Protein 9JM5 (pdb70)

Solvent-accessible surface area: 12428 Å² total

Secondary structure (DSSP, 8-state):
-HHHHHHHHHHHHHHHHT-HHHHHHHHHHHH--HHHHTTSS-HHHHHHHHHHHHHHHHHHHHHH-/-HHHHHHHHHHHHHHHHT-HHHHHHHHHHHH--HHHHHTSS-HHHHHHHHHHHHHHHHHHHHHH-/-HHHHHHHHHHHHHHHT-HHHHHHHHHHHH--HHHHTTSS-HHHHHHHHHHHHHHHHHHHHHHHH-/-HHHHHHHHHHHHHHHHT-HHHHHHHHHHHH--HHHHTTSS-HHHHHHHHHHHHHHHHHHHHHH-

Foldseek 3Di:
DLQVVLLVVLLVLLVVLPPVPLNVVLVVLSVCCVCVVVVVDDPVRSNVVSNVSSVVSNVVSVVVD/DLLVVLLVVLLVLLVVLVPVVLNVVLVVLSVCVVCVVVVVDPPVRSNVVSNVSSVVSSVVSNVVD/DQVVLLVVLLVLLVVLPCVPLNVVLVVLSVVCVCVVVPVDDPVVSNVVSNVSSVVSNVVSVVVSPD/DLLVVLLVVLLVLLVVLPPVVLNVVLVVLSVCVVCVVVVVDDPVRSNVVSNVSSVVSSVVSVVVD

Structure (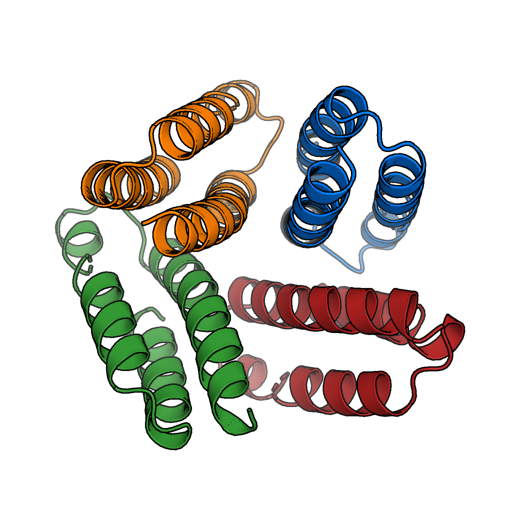mmCIF, N/CA/C/O backbone):
data_9JM5
#
_entry.id   9JM5
#
_cell.length_a   85.775
_cell.length_b   85.775
_cell.length_c   79.241
_cell.angle_alpha   90.00
_cell.angle_beta   90.00
_cell.angle_gamma   90.00
#
_symmetry.space_group_name_H-M   'P 42 21 2'
#
loop_
_entity.id
_entity.type
_entity.pdbx_description
1 polymer LRO-C4-13
2 water water
#
loop_
_atom_site.group_PDB
_atom_site.id
_atom_site.type_symbol
_atom_site.label_ato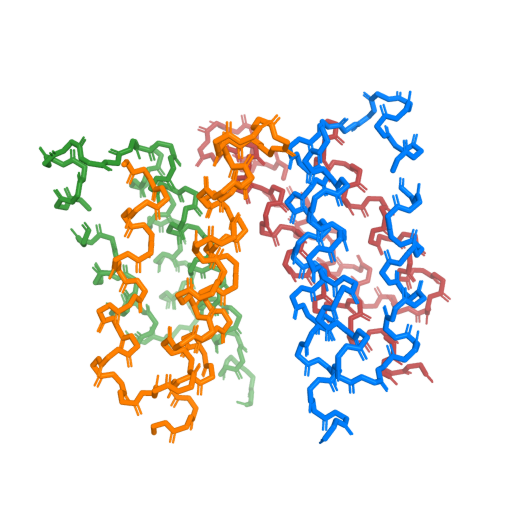m_id
_atom_site.label_alt_id
_atom_site.label_comp_id
_atom_site.label_asym_id
_atom_site.label_entity_id
_atom_site.label_seq_id
_atom_site.pdbx_PDB_ins_code
_atom_site.Cartn_x
_atom_site.Cartn_y
_atom_site.Cartn_z
_atom_site.occupancy
_atom_site.B_iso_or_equiv
_atom_site.auth_seq_id
_atom_site.auth_comp_id
_atom_site.auth_asym_id
_atom_site.auth_atom_id
_atom_site.pdbx_PDB_model_num
ATOM 1 N N . GLY A 1 2 ? 20.319 34.504 3.469 1.00 40.74 0 GLY B N 1
ATOM 2 C CA . GLY A 1 2 ? 19.321 33.454 3.392 1.00 23.15 0 GLY B CA 1
ATOM 3 C C . GLY A 1 2 ? 19.039 32.751 4.709 1.00 29.16 0 GLY B C 1
ATOM 4 O O . GLY A 1 2 ? 18.683 33.382 5.705 1.00 18.87 0 GLY B O 1
ATOM 5 N N . GLY A 1 3 ? 19.207 31.427 4.706 1.00 18.49 1 GLY B N 1
ATOM 6 C CA . GLY A 1 3 ? 18.793 30.631 5.850 1.00 13.62 1 GLY B CA 1
ATOM 7 C C . GLY A 1 3 ? 19.633 30.868 7.089 1.00 20.41 1 GLY B C 1
ATOM 8 O O . GLY A 1 3 ? 19.096 31.022 8.192 1.00 17.66 1 GLY B O 1
ATOM 9 N N . LEU A 1 4 ? 20.961 30.881 6.937 1.00 15.66 2 LEU B N 1
ATOM 10 C CA . LEU A 1 4 ? 21.833 31.127 8.081 1.00 15.48 2 LEU B CA 1
ATOM 11 C C . LEU A 1 4 ? 21.552 32.493 8.697 1.00 17.47 2 LEU B C 1
ATOM 12 O O . LEU A 1 4 ? 21.433 32.618 9.923 1.00 15.19 2 LEU B O 1
ATOM 17 N N . ASP A 1 5 ? 21.415 33.521 7.854 1.00 15.71 3 ASP B N 1
ATOM 18 C CA . ASP A 1 5 ? 21.087 34.853 8.352 1.00 13.91 3 ASP B CA 1
ATOM 19 C C . ASP A 1 5 ? 19.731 34.868 9.046 1.00 12.83 3 ASP B C 1
ATOM 20 O O . ASP A 1 5 ? 19.556 35.552 10.058 1.00 13.54 3 ASP B O 1
ATOM 25 N N . THR A 1 6 ? 18.759 34.127 8.515 1.00 17.07 4 THR B N 1
ATOM 26 C CA . THR A 1 6 ? 17.426 34.115 9.113 1.00 15.56 4 THR B CA 1
ATOM 27 C C . THR A 1 6 ? 17.443 33.463 10.491 1.00 18.62 4 THR B C 1
ATOM 28 O O . THR A 1 6 ? 16.870 33.997 11.452 1.00 13.51 4 THR B O 1
ATOM 32 N N . VAL A 1 7 ? 18.085 32.297 10.603 1.00 13.66 5 VAL B N 1
ATOM 33 C CA . VAL A 1 7 ? 18.221 31.634 11.899 1.00 15.38 5 VAL B CA 1
ATOM 34 C C . VAL A 1 7 ? 18.924 32.557 12.886 1.00 9.53 5 VAL B C 1
ATOM 35 O O . VAL A 1 7 ? 18.482 32.739 14.033 1.00 12.39 5 VAL B O 1
ATOM 39 N N . TYR A 1 8 ? 20.025 33.168 12.438 1.00 11.30 6 TYR B N 1
ATOM 40 C CA . TYR A 1 8 ? 20.795 34.072 13.281 1.00 13.46 6 TYR B CA 1
ATOM 41 C C . TYR A 1 8 ? 19.950 35.246 13.757 1.00 11.75 6 TYR B C 1
ATOM 42 O O . TYR A 1 8 ? 19.988 35.615 14.934 1.00 11.18 6 TYR B O 1
ATOM 51 N N . GLU A 1 9 ? 19.183 35.851 12.849 1.00 17.21 7 GLU B N 1
ATOM 52 C CA . GLU A 1 9 ? 18.384 37.021 13.196 1.00 10.81 7 GLU B CA 1
ATOM 53 C C . GLU A 1 9 ? 17.274 36.667 14.175 1.00 14.23 7 GLU B C 1
ATOM 54 O O . GLU A 1 9 ? 17.029 37.408 15.133 1.00 18.74 7 GLU B O 1
ATOM 60 N N . ILE A 1 10 ? 16.584 35.546 13.948 1.00 18.74 8 ILE B N 1
ATOM 61 C CA . ILE A 1 10 ? 15.527 35.127 14.867 1.00 11.23 8 ILE B CA 1
ATOM 62 C C . ILE A 1 10 ? 16.103 34.909 16.261 1.00 9.55 8 ILE B C 1
ATOM 63 O O . ILE A 1 10 ? 15.585 35.427 17.266 1.00 13.48 8 ILE B O 1
ATOM 68 N N . ALA A 1 11 ? 17.215 34.165 16.334 1.00 13.77 9 ALA B N 1
ATOM 69 C CA . ALA A 1 11 ? 17.828 33.880 17.626 1.00 14.82 9 ALA B CA 1
ATOM 70 C C . ALA A 1 11 ? 18.323 35.152 18.299 1.00 15.26 9 ALA B C 1
ATOM 71 O O . ALA A 1 11 ? 18.183 35.307 19.516 1.00 15.04 9 ALA B O 1
ATOM 73 N N . ALA A 1 12 ? 18.927 36.067 17.534 1.00 14.42 10 ALA B N 1
ATOM 74 C CA . ALA A 1 12 ? 19.457 37.294 18.117 1.00 17.57 10 ALA B CA 1
ATOM 75 C C . ALA A 1 12 ? 18.339 38.189 18.631 1.00 18.43 10 ALA B C 1
ATOM 76 O O . ALA A 1 12 ? 18.461 38.786 19.704 1.00 11.38 10 ALA B O 1
ATOM 78 N N . LYS A 1 13 ? 17.246 38.299 17.873 1.00 11.00 11 LYS B N 1
ATOM 79 C CA . LYS A 1 13 ? 16.092 39.056 18.343 1.00 20.50 11 LYS B CA 1
ATOM 80 C C . LYS A 1 13 ? 15.582 38.492 19.662 1.00 17.27 11 LYS B C 1
ATOM 81 O O . LYS A 1 13 ? 15.326 39.240 20.615 1.00 18.35 11 LYS B O 1
ATOM 87 N N . ARG A 1 14 ? 15.458 37.164 19.746 1.00 17.01 12 ARG B N 1
ATOM 88 C CA . ARG A 1 14 ? 14.957 36.567 20.982 1.00 18.13 12 ARG B CA 1
ATOM 89 C C . ARG A 1 14 ? 15.938 36.766 22.136 1.00 18.53 12 ARG B C 1
ATOM 90 O O . ARG A 1 14 ? 15.534 37.137 23.243 1.00 13.08 12 ARG B O 1
ATOM 98 N N . LEU A 1 15 ? 17.232 36.542 21.895 1.00 16.71 13 LEU B N 1
ATOM 99 C CA . LEU A 1 15 ? 18.227 36.706 22.952 1.00 17.39 13 LEU B CA 1
ATOM 100 C C . LEU A 1 15 ? 18.267 38.142 23.456 1.00 18.77 13 LEU B C 1
ATOM 101 O O . LEU A 1 15 ? 18.457 38.379 24.655 1.00 16.07 13 LEU B O 1
ATOM 106 N N . ALA A 1 16 ? 18.103 39.115 22.557 1.00 12.76 14 ALA B N 1
ATOM 107 C CA . ALA A 1 16 ? 18.036 40.507 22.983 1.00 15.08 14 ALA B CA 1
ATOM 108 C C . ALA A 1 16 ? 16.779 40.775 23.798 1.00 17.22 14 ALA B C 1
ATOM 109 O O . ALA A 1 16 ? 16.833 41.471 24.818 1.00 16.36 14 ALA B O 1
ATOM 111 N N . GLU A 1 17 ? 15.635 40.235 23.362 1.00 17.94 15 GLU B N 1
ATOM 112 C CA . GLU A 1 17 ? 14.405 40.381 24.137 1.00 14.98 15 GLU B CA 1
ATOM 113 C C . GLU A 1 17 ? 14.561 39.808 25.541 1.00 25.18 15 GLU B C 1
ATOM 114 O O . GLU A 1 17 ? 14.055 40.381 26.514 1.00 22.24 15 GLU B O 1
ATOM 120 N N . LEU A 1 18 ? 15.258 38.679 25.666 1.00 27.00 16 LEU B N 1
ATOM 121 C CA . LEU A 1 18 ? 15.432 38.020 26.954 1.00 16.74 16 LEU B CA 1
ATOM 122 C C . LEU A 1 18 ? 16.518 38.659 27.810 1.00 19.99 16 LEU B C 1
ATOM 123 O O . LEU A 1 18 ? 16.643 38.302 28.987 1.00 25.25 16 LEU B O 1
ATOM 128 N N . GLY A 1 19 ? 17.295 39.588 27.262 1.00 27.11 17 GLY B N 1
ATOM 129 C CA . GLY A 1 19 ? 18.298 40.284 28.051 1.00 28.28 17 GLY B CA 1
ATOM 130 C C . GLY A 1 19 ? 19.525 39.471 28.400 1.00 29.35 17 GLY B C 1
ATOM 131 O O . GLY A 1 19 ? 20.037 39.586 29.521 1.00 34.48 17 GLY B O 1
ATOM 132 N N . ASP A 1 20 ? 20.018 38.659 27.471 1.00 27.25 18 ASP B N 1
ATOM 133 C CA . ASP A 1 20 ? 21.174 37.798 27.710 1.00 24.28 18 ASP B CA 1
ATOM 134 C C . ASP A 1 20 ? 22.313 38.282 26.811 1.00 21.72 18 ASP B C 1
ATOM 135 O O . ASP A 1 20 ? 22.470 37.822 25.678 1.00 24.91 18 ASP B O 1
ATOM 140 N N . GLU A 1 21 ? 23.107 39.225 27.329 1.00 21.89 19 GLU B N 1
ATOM 141 C CA . GLU A 1 21 ? 24.197 39.789 26.540 1.00 30.46 19 GLU B CA 1
ATOM 142 C C . GLU A 1 21 ? 25.235 38.732 26.196 1.00 28.20 19 GLU B C 1
ATOM 143 O O . GLU A 1 21 ? 25.754 38.701 25.074 1.00 29.63 19 GLU B O 1
ATOM 149 N N . GLU A 1 22 ? 25.549 37.855 27.151 1.00 26.18 20 GLU B N 1
ATOM 150 C CA . GLU A 1 22 ? 26.594 36.863 26.926 1.00 31.96 20 GLU B CA 1
ATOM 151 C C . GLU A 1 22 ? 26.181 35.857 25.859 1.00 21.77 20 GLU B C 1
ATOM 152 O O . GLU A 1 22 ? 26.985 35.501 24.987 1.00 23.61 20 GLU B O 1
ATOM 158 N N . SER A 1 23 ? 24.924 35.409 25.894 1.00 23.04 21 SER B N 1
ATOM 159 C CA . SER A 1 23 ? 24.436 34.516 24.849 1.00 22.45 21 SER B CA 1
ATOM 160 C C . SER A 1 23 ? 24.378 35.223 23.504 1.00 22.73 21 SER B C 1
ATOM 161 O O . SER A 1 23 ? 24.656 34.614 22.465 1.00 19.36 21 SER B O 1
ATOM 164 N N . LEU A 1 24 ? 24.020 36.510 23.503 1.00 19.61 22 LEU B N 1
ATOM 165 C CA . LEU A 1 24 ? 24.000 37.262 22.253 1.00 20.23 22 LEU B CA 1
ATOM 166 C C . LEU A 1 24 ? 25.392 37.324 21.637 1.00 18.47 22 LEU B C 1
ATOM 167 O O . LEU A 1 24 ? 25.562 37.078 20.437 1.00 16.12 22 LEU B O 1
ATOM 172 N N . ALA A 1 25 ? 26.410 37.591 22.460 1.00 21.80 23 ALA B N 1
ATOM 173 C CA . ALA A 1 25 ? 27.779 37.659 21.958 1.00 20.22 23 ALA B CA 1
ATOM 174 C C . ALA A 1 25 ? 28.265 36.296 21.478 1.00 17.73 23 ALA B C 1
ATOM 175 O O . ALA A 1 25 ? 28.930 36.201 20.438 1.00 18.92 23 ALA B O 1
ATOM 177 N N . GLU A 1 26 ? 27.963 35.232 22.230 1.00 15.06 24 GLU B N 1
ATOM 178 C CA . GLU A 1 26 ? 28.321 33.883 21.797 1.00 25.16 24 GLU B CA 1
ATOM 179 C C . GLU A 1 26 ? 27.701 33.557 20.443 1.00 16.29 24 GLU B C 1
ATOM 180 O O . GLU A 1 26 ? 28.365 33.014 19.549 1.00 16.88 24 GLU B O 1
ATOM 186 N N . LEU A 1 27 ? 26.404 33.852 20.291 1.00 9.69 25 LEU B N 1
ATOM 187 C CA . LEU A 1 27 ? 25.719 33.616 19.026 1.00 12.48 25 LEU B CA 1
ATOM 188 C C . LEU A 1 27 ? 26.369 34.391 17.889 1.00 13.74 25 LEU B C 1
ATOM 189 O O . LEU A 1 27 ? 26.539 33.864 16.783 1.00 11.39 25 LEU B O 1
ATOM 194 N N . GLU A 1 28 ? 26.723 35.654 18.139 1.00 13.13 26 GLU B N 1
ATOM 195 C CA . GLU A 1 28 ? 27.372 36.454 17.106 1.00 14.56 26 GLU B CA 1
ATOM 196 C C . GLU A 1 28 ? 28.714 35.848 16.710 1.00 13.34 26 GLU B C 1
ATOM 197 O O . GLU A 1 28 ? 29.070 35.826 15.526 1.00 12.66 26 GLU B O 1
ATOM 203 N N . GLU A 1 29 ? 29.476 35.362 17.694 1.00 18.03 27 GLU B N 1
ATOM 204 C CA . GLU A 1 29 ? 30.742 34.695 17.400 1.00 22.33 27 GLU B CA 1
ATOM 205 C C . GLU A 1 29 ? 30.531 33.481 16.503 1.00 15.17 27 GLU B C 1
ATOM 206 O O . GLU A 1 29 ? 31.234 33.303 15.499 1.00 13.72 27 GLU B O 1
ATOM 212 N N . TYR A 1 30 ? 29.560 32.634 16.856 1.00 15.94 28 TYR B N 1
ATOM 213 C CA . TYR A 1 30 ? 29.293 31.445 16.050 1.00 14.72 28 TYR B CA 1
ATOM 214 C C . TYR A 1 30 ? 28.880 31.820 14.631 1.00 11.08 28 TYR B C 1
ATOM 215 O O . TYR A 1 30 ? 29.345 31.214 13.655 1.00 11.36 28 TYR B O 1
ATOM 224 N N . TYR A 1 31 ? 28.014 32.829 14.499 1.00 14.56 29 TYR B N 1
ATOM 225 C CA . TYR A 1 31 ? 27.562 33.264 13.182 1.00 16.07 29 TYR B CA 1
ATOM 226 C C . TYR A 1 31 ? 28.719 33.786 12.338 1.00 17.50 29 TYR B C 1
ATOM 227 O O . TYR A 1 31 ? 28.825 33.468 11.148 1.00 18.91 29 TYR B O 1
ATOM 236 N N . LYS A 1 32 ? 29.584 34.614 12.932 1.00 15.02 30 LYS B N 1
ATOM 237 C CA . LYS A 1 32 ? 30.729 35.139 12.194 1.00 19.69 30 LYS B CA 1
ATOM 238 C C . LYS A 1 32 ? 31.652 34.013 11.746 1.00 17.26 30 LYS B C 1
ATOM 239 O O . LYS A 1 32 ? 32.140 34.012 10.606 1.00 20.04 30 LYS B O 1
ATOM 245 N N . THR A 1 33 ? 31.892 33.041 12.625 1.00 13.61 31 THR B N 1
ATOM 246 C CA . THR A 1 33 ? 32.710 31.889 12.274 1.00 12.77 31 THR B CA 1
ATOM 247 C C . THR A 1 33 ? 32.109 31.133 11.096 1.00 15.81 31 THR B C 1
ATOM 248 O O . THR A 1 33 ? 32.826 30.741 10.179 1.00 20.12 31 THR B O 1
ATOM 271 N N . LYS A 1 35 ? 30.072 32.287 8.814 1.00 15.57 33 LYS B N 1
ATOM 272 C CA . LYS A 1 35 ? 30.115 33.110 7.610 1.00 22.20 33 LYS B CA 1
ATOM 273 C C . LYS A 1 35 ? 31.497 33.048 6.968 1.00 18.59 33 LYS B C 1
ATOM 274 O O . LYS A 1 35 ? 31.631 32.900 5.744 1.00 22.57 33 LYS B O 1
ATOM 280 N N . LYS A 1 36 ? 32.524 33.070 7.819 1.00 16.56 34 LYS B N 1
ATOM 281 C CA . LYS A 1 36 ? 33.893 32.935 7.331 1.00 17.07 34 LYS B CA 1
ATOM 282 C C . LYS A 1 36 ? 34.128 31.557 6.725 1.00 23.19 34 LYS B C 1
ATOM 283 O O . LYS A 1 36 ? 34.699 31.432 5.635 1.00 23.98 34 LYS B O 1
ATOM 289 N N . LYS A 1 37 ? 33.697 30.509 7.430 1.00 20.07 35 LYS B N 1
ATOM 290 C CA . LYS A 1 37 ? 33.880 29.147 6.941 1.00 18.57 35 LYS B CA 1
ATOM 291 C C . LYS A 1 37 ? 33.138 28.913 5.630 1.00 22.67 35 LYS B C 1
ATOM 292 O O . LYS A 1 37 ? 33.632 28.194 4.752 1.00 24.95 35 LYS B O 1
ATOM 298 N N . LEU A 1 38 ? 31.947 29.503 5.473 1.00 22.38 36 LEU B N 1
ATOM 299 C CA . LEU A 1 38 ? 31.217 29.327 4.221 1.00 21.76 36 LEU B CA 1
ATOM 300 C C . LEU A 1 38 ? 31.881 30.096 3.090 1.00 28.22 36 LEU B C 1
ATOM 301 O O . LEU A 1 38 ? 31.911 29.623 1.946 1.00 20.52 36 LEU B O 1
ATOM 306 N N . LYS A 1 39 ? 32.423 31.282 3.388 1.00 32.25 37 LYS B N 1
ATOM 307 C CA . LYS A 1 39 ? 33.260 31.968 2.410 1.00 33.09 37 LYS B CA 1
ATOM 308 C C . LYS A 1 39 ? 34.417 31.079 1.973 1.00 32.82 37 LYS B C 1
ATOM 309 O O . LYS A 1 39 ? 34.746 31.013 0.782 1.00 29.38 37 LYS B O 1
ATOM 315 N N . GLU A 1 40 ? 35.054 30.397 2.928 1.00 30.20 38 GLU B N 1
ATOM 316 C CA . GLU A 1 40 ? 36.204 29.556 2.626 1.00 23.16 38 GLU B CA 1
ATOM 317 C C . GLU A 1 40 ? 35.812 28.204 2.040 1.00 27.04 38 GLU B C 1
ATOM 318 O O . GLU A 1 40 ? 36.699 27.447 1.633 1.00 26.98 38 GLU B O 1
ATOM 324 N N . GLY A 1 41 ? 34.520 27.888 1.977 1.00 35.18 39 GLY B N 1
ATOM 325 C CA . GLY A 1 41 ? 34.078 26.638 1.389 1.00 23.29 39 GLY B CA 1
ATOM 326 C C . GLY A 1 41 ? 34.403 25.394 2.183 1.00 30.52 39 GLY B C 1
ATOM 327 O O . GLY A 1 41 ? 34.369 24.293 1.628 1.00 25.23 39 GLY B O 1
ATOM 328 N N . THR A 1 42 ? 34.712 25.531 3.470 1.00 30.15 40 THR B N 1
ATOM 329 C CA . THR A 1 42 ? 35.039 24.400 4.327 1.00 22.44 40 THR B CA 1
ATOM 330 C C . THR A 1 42 ? 33.838 23.867 5.102 1.00 23.48 40 THR B C 1
ATOM 331 O O . THR A 1 42 ? 34.009 23.000 5.964 1.00 19.60 40 THR B O 1
ATOM 335 N N . ILE A 1 43 ? 32.637 24.368 4.827 1.00 18.21 41 ILE B N 1
ATOM 336 C CA . ILE A 1 43 ? 31.426 23.902 5.496 1.00 19.86 41 ILE B CA 1
ATOM 337 C C . ILE A 1 43 ? 30.268 24.056 4.522 1.00 18.48 41 ILE B C 1
ATOM 338 O O . ILE A 1 43 ? 30.233 24.995 3.721 1.00 27.83 41 ILE B O 1
ATOM 343 N N . SER A 1 44 ? 29.335 23.112 4.566 1.00 20.10 42 SER B N 1
ATOM 344 C CA . SER A 1 44 ? 28.165 23.218 3.712 1.00 25.95 42 SER B CA 1
ATOM 345 C C . SER A 1 44 ? 27.168 24.203 4.311 1.00 24.27 42 SER B C 1
ATOM 346 O O . SER A 1 44 ? 27.146 24.451 5.520 1.00 21.53 42 SER B O 1
ATOM 349 N N . GLU A 1 45 ? 26.339 24.778 3.437 1.00 23.18 43 GLU B N 1
ATOM 350 C CA . GLU A 1 45 ? 25.327 25.722 3.896 1.00 23.29 43 GLU B CA 1
ATOM 351 C C . GLU A 1 45 ? 24.346 25.050 4.848 1.00 23.79 43 GLU B C 1
ATOM 352 O O . GLU A 1 45 ? 23.954 25.633 5.870 1.00 20.77 43 GLU B O 1
ATOM 358 N N . THR A 1 46 ? 23.969 23.806 4.542 1.00 23.58 44 THR B N 1
ATOM 359 C CA . THR A 1 46 ? 23.058 23.067 5.407 1.00 21.01 44 THR B CA 1
ATOM 360 C C . THR A 1 46 ? 23.668 22.869 6.785 1.00 20.57 44 THR B C 1
ATOM 361 O O . THR A 1 46 ? 23.003 23.073 7.804 1.00 20.40 44 THR B O 1
ATOM 365 N N . THR A 1 47 ? 24.940 22.469 6.834 1.00 18.28 45 THR B N 1
ATOM 366 C CA . THR A 1 47 ? 25.594 22.258 8.119 1.00 14.18 45 THR B CA 1
ATOM 367 C C . THR A 1 47 ? 25.700 23.559 8.903 1.00 13.17 45 THR B C 1
ATOM 368 O O . THR A 1 47 ? 25.467 23.577 10.114 1.00 12.55 45 THR B O 1
ATOM 372 N N . ALA A 1 48 ? 26.051 24.658 8.234 1.00 10.12 46 ALA B N 1
ATOM 373 C CA . ALA A 1 48 ? 26.168 25.936 8.931 1.00 15.51 46 ALA B CA 1
ATOM 374 C C . ALA A 1 48 ? 24.839 26.359 9.547 1.00 9.07 46 ALA B C 1
ATOM 375 O O . ALA A 1 48 ? 24.768 26.670 10.744 1.00 8.57 46 ALA B O 1
ATOM 377 N N . ALA A 1 49 ? 23.765 26.350 8.748 1.00 8.70 47 ALA B N 1
ATOM 378 C CA . ALA A 1 49 ? 22.458 26.742 9.274 1.00 14.24 47 ALA B CA 1
ATOM 379 C C . ALA A 1 49 ? 21.984 25.787 10.365 1.00 12.79 47 ALA B C 1
ATOM 380 O O . ALA A 1 49 ? 21.507 26.223 11.422 1.00 10.05 47 ALA B O 1
ATOM 382 N N . ASN A 1 50 ? 22.138 24.480 10.139 1.00 20.09 48 ASN B N 1
ATOM 383 C CA . ASN A 1 50 ? 21.719 23.480 11.112 1.00 11.31 48 ASN B CA 1
ATOM 384 C C . ASN A 1 50 ? 22.450 23.656 12.435 1.00 10.52 48 ASN B C 1
ATOM 385 O O . ASN A 1 50 ? 21.827 23.710 13.500 1.00 12.03 48 ASN B O 1
ATOM 390 N N . SER A 1 51 ? 23.778 23.777 12.381 1.00 13.22 49 SER B N 1
ATOM 391 C CA . SER A 1 51 ? 24.584 23.881 13.590 1.00 15.17 49 SER B CA 1
ATOM 392 C C . SER A 1 51 ? 24.305 25.179 14.331 1.00 12.95 49 SER B C 1
ATOM 393 O O . SER A 1 51 ? 24.278 25.199 15.569 1.00 14.32 49 SER B O 1
ATOM 396 N N . LEU A 1 52 ? 24.138 26.285 13.595 1.00 19.20 50 LEU B N 1
ATOM 397 C CA . LEU A 1 52 ? 23.764 27.528 14.256 1.00 18.55 50 LEU B CA 1
ATOM 398 C C . LEU A 1 52 ? 22.421 27.375 14.948 1.00 16.71 50 LEU B C 1
ATOM 399 O O . LEU A 1 52 ? 22.218 27.919 16.034 1.00 17.02 50 LEU B O 1
ATOM 404 N N . ALA A 1 53 ? 21.490 26.632 14.345 1.00 13.35 51 ALA B N 1
ATOM 405 C CA . ALA A 1 53 ? 20.212 26.399 15.014 1.00 16.78 51 ALA B CA 1
ATOM 406 C C . ALA A 1 53 ? 20.391 25.559 16.275 1.00 14.37 51 ALA B C 1
ATOM 407 O O . ALA A 1 53 ? 19.741 25.819 17.298 1.00 12.75 51 ALA B O 1
ATOM 409 N N . ILE A 1 54 ? 21.299 24.577 16.238 1.00 14.72 52 ILE B N 1
ATOM 410 C CA . ILE A 1 54 ? 21.557 23.744 17.413 1.00 14.37 52 ILE B CA 1
ATOM 411 C C . ILE A 1 54 ? 22.057 24.607 18.563 1.00 16.34 52 ILE B C 1
ATOM 412 O O . ILE A 1 54 ? 21.477 24.657 19.664 1.00 17.38 52 ILE B O 1
ATOM 417 N N . MET A 1 55 ? 23.122 25.371 18.286 1.00 12.68 53 MET B N 1
ATOM 418 C CA . MET A 1 55 ? 23.717 26.228 19.301 1.00 14.64 53 MET B CA 1
ATOM 419 C C . MET A 1 55 ? 22.754 27.317 19.750 1.00 17.75 53 MET B C 1
ATOM 420 O O . MET A 1 55 ? 22.713 27.664 20.933 1.00 18.45 53 MET B O 1
ATOM 425 N N . ALA A 1 56 ? 21.982 27.885 18.821 1.00 13.51 54 ALA B N 1
ATOM 426 C CA . ALA A 1 56 ? 21.056 28.950 19.172 1.00 20.53 54 ALA B CA 1
ATOM 427 C C . ALA A 1 56 ? 19.932 28.451 20.068 1.00 20.40 54 ALA B C 1
ATOM 428 O O . ALA A 1 56 ? 19.495 29.169 20.968 1.00 18.41 54 ALA B O 1
ATOM 430 N N . THR A 1 57 ? 19.447 27.227 19.843 1.00 21.96 55 THR B N 1
ATOM 431 C CA . THR A 1 57 ? 18.441 26.686 20.751 1.00 16.15 55 THR B CA 1
ATOM 432 C C . THR A 1 57 ? 19.025 26.493 22.145 1.00 18.41 55 THR B C 1
ATOM 433 O O . THR A 1 57 ? 18.370 26.801 23.154 1.00 18.06 55 THR B O 1
ATOM 437 N N . ARG A 1 58 ? 20.271 26.005 22.226 1.00 17.60 56 ARG B N 1
ATOM 438 C CA . ARG A 1 58 ? 20.883 25.859 23.548 1.00 22.47 56 ARG B CA 1
ATOM 439 C C . ARG A 1 58 ? 21.078 27.220 24.221 1.00 31.55 56 ARG B C 1
ATOM 440 O O . ARG A 1 58 ? 20.832 27.376 25.427 1.00 31.19 56 ARG B O 1
ATOM 448 N N . LEU A 1 59 ? 21.492 28.223 23.442 1.00 24.17 57 LEU B N 1
ATOM 449 C CA . LEU A 1 59 ? 21.666 29.575 23.966 1.00 22.03 57 LEU B CA 1
ATOM 450 C C . LEU A 1 59 ? 20.342 30.162 24.440 1.00 28.25 57 LEU B C 1
ATOM 451 O O . LEU A 1 59 ? 20.297 30.881 25.443 1.00 23.25 57 LEU B O 1
ATOM 456 N N . LEU A 1 60 ? 19.256 29.879 23.720 1.00 25.75 58 LEU B N 1
ATOM 457 C CA . LEU A 1 60 ? 17.946 30.381 24.119 1.00 25.89 58 LEU B CA 1
ATOM 458 C C . LEU A 1 60 ? 17.480 29.725 25.408 1.00 34.05 58 LEU B C 1
ATOM 459 O O . LEU A 1 60 ? 16.862 30.378 26.259 1.00 28.96 58 LEU B O 1
ATOM 464 N N . GLU A 1 61 ? 17.749 28.426 25.557 1.00 31.78 59 GLU B N 1
ATOM 465 C CA . GLU A 1 61 ? 17.462 27.760 26.822 1.00 39.68 59 GLU B CA 1
ATOM 466 C C . GLU A 1 61 ? 18.208 28.435 27.964 1.00 36.78 59 GLU B C 1
ATOM 467 O O . GLU A 1 61 ? 17.626 28.733 29.014 1.00 33.31 59 GLU B O 1
ATOM 473 N N . ARG A 1 62 ? 19.500 28.709 27.761 1.00 34.31 60 ARG B N 1
ATOM 474 C CA . ARG A 1 62 ? 20.266 29.397 28.796 1.00 35.66 60 ARG B CA 1
ATOM 475 C C . ARG A 1 62 ? 19.700 30.786 29.080 1.00 36.26 60 ARG B C 1
ATOM 476 O O . ARG A 1 62 ? 19.721 31.243 30.223 1.00 43.07 60 ARG B O 1
ATOM 484 N N . ALA A 1 63 ? 19.270 31.506 28.040 1.00 38.20 61 ALA B N 1
ATOM 485 C CA . ALA A 1 63 ? 18.700 32.843 28.226 1.00 34.94 61 ALA B CA 1
ATOM 486 C C . ALA A 1 63 ? 17.401 32.817 29.028 1.00 28.38 61 ALA B C 1
ATOM 487 O O . ALA A 1 63 ? 17.201 33.651 29.922 1.00 25.64 61 ALA B O 1
ATOM 489 N N . ARG A 1 64 ? 16.507 31.866 28.727 1.00 39.06 62 ARG B N 1
ATOM 490 C CA . ARG A 1 64 ? 15.246 31.779 29.465 1.00 37.01 62 ARG B CA 1
ATOM 491 C C . ARG A 1 64 ? 15.499 31.315 30.898 1.00 41.96 62 ARG B C 1
ATOM 492 O O . ARG A 1 64 ? 14.806 31.736 31.827 1.00 27.68 62 ARG B O 1
ATOM 495 N N . GLU A 1 65 ? 16.579 30.591 31.139 1.00 44.81 63 GLU B N 1
ATOM 496 C CA . GLU A 1 65 ? 16.870 30.164 32.471 1.00 39.72 63 GLU B CA 1
ATOM 497 C C . GLU A 1 65 ? 17.420 31.316 33.284 1.00 46.01 63 GLU B C 1
ATOM 498 O O . GLU A 1 65 ? 17.038 31.503 34.415 1.00 47.49 63 GLU B O 1
ATOM 504 N N . LYS A 1 66 ? 18.298 32.096 32.703 1.00 50.33 64 LYS B N 1
ATOM 505 C CA . LYS A 1 66 ? 18.801 33.262 33.379 1.00 50.44 64 LYS B CA 1
ATOM 506 C C . LYS A 1 66 ? 17.681 34.288 33.617 1.00 43.30 64 LYS B C 1
ATOM 507 O O . LYS A 1 66 ? 17.576 34.823 34.699 1.00 55.45 64 LYS B O 1
ATOM 513 N N . ALA A 1 67 ? 16.844 34.541 32.620 1.00 39.82 65 ALA B N 1
ATOM 514 C CA . ALA A 1 67 ? 15.733 35.462 32.798 1.00 36.90 65 ALA B CA 1
ATOM 515 C C . ALA A 1 67 ? 14.729 34.930 33.816 1.00 42.63 65 ALA B C 1
ATOM 516 O O . ALA A 1 67 ? 13.788 34.224 33.456 1.00 55.58 65 ALA B O 1
ATOM 518 N N . GLY B 1 2 ? 35.146 19.404 4.027 1.00 18.74 0 GLY A N 1
ATOM 519 C CA . GLY B 1 2 ? 35.754 19.607 5.329 1.00 25.03 0 GLY A CA 1
ATOM 520 C C . GLY B 1 2 ? 34.791 20.129 6.379 1.00 26.74 0 GLY A C 1
ATOM 521 O O . GLY B 1 2 ? 35.207 20.728 7.371 1.00 23.94 0 GLY A O 1
ATOM 522 N N . GLY B 1 3 ? 33.494 19.906 6.156 1.00 17.68 1 GLY A N 1
ATOM 523 C CA . GLY B 1 3 ? 32.499 20.347 7.121 1.00 12.68 1 GLY A CA 1
ATOM 524 C C . GLY B 1 3 ? 32.648 19.668 8.472 1.00 18.74 1 GLY A C 1
ATOM 525 O O . GLY B 1 3 ? 32.585 20.321 9.517 1.00 16.41 1 GLY A O 1
ATOM 526 N N . LEU B 1 4 ? 32.832 18.347 8.458 1.00 11.41 2 LEU A N 1
ATOM 527 C CA . LEU B 1 4 ? 33.027 17.615 9.705 1.00 16.15 2 LEU A CA 1
ATOM 528 C C . LEU B 1 4 ? 34.256 18.128 10.441 1.00 17.59 2 LEU A C 1
ATOM 529 O O . LEU B 1 4 ? 34.211 18.366 11.656 1.00 22.05 2 LEU A O 1
ATOM 534 N N . ASP B 1 5 ? 35.354 18.338 9.711 1.00 18.02 3 ASP A N 1
ATOM 535 C CA . ASP B 1 5 ? 36.563 18.884 10.315 1.00 19.88 3 ASP A CA 1
ATOM 536 C C . ASP B 1 5 ? 36.317 20.274 10.886 1.00 22.56 3 ASP A C 1
ATOM 537 O O . ASP B 1 5 ? 36.843 20.615 11.949 1.00 23.19 3 ASP A O 1
ATOM 542 N N . THR B 1 6 ? 35.520 21.091 10.196 1.00 16.48 4 THR A N 1
ATOM 543 C CA . THR B 1 6 ? 35.267 22.452 10.662 1.00 15.22 4 THR A CA 1
ATOM 544 C C . THR B 1 6 ? 34.470 22.456 11.964 1.00 15.20 4 THR A C 1
ATOM 545 O O . THR B 1 6 ? 34.814 23.172 12.919 1.00 19.45 4 THR A O 1
ATOM 549 N N . VAL B 1 7 ? 33.388 21.674 12.012 1.00 14.26 5 VAL A N 1
ATOM 550 C CA . VAL B 1 7 ? 32.609 21.551 13.244 1.00 15.35 5 VAL A CA 1
ATOM 551 C C . VAL B 1 7 ? 33.493 21.037 14.373 1.00 14.01 5 VAL A C 1
ATOM 552 O O . VAL B 1 7 ? 33.458 21.544 15.506 1.00 18.66 5 VAL A O 1
ATOM 556 N N . TYR B 1 8 ? 34.297 20.012 14.074 1.00 13.58 6 TYR A N 1
ATOM 557 C CA . TYR B 1 8 ? 35.201 19.438 15.060 1.00 15.26 6 TYR A CA 1
ATOM 558 C C . TYR B 1 8 ? 36.156 20.494 15.599 1.00 15.50 6 TYR A C 1
ATOM 559 O O . TYR B 1 8 ? 36.401 20.558 16.808 1.00 15.13 6 TYR A O 1
ATOM 568 N N . GLU B 1 9 ? 36.703 21.331 14.714 1.00 11.11 7 GLU A N 1
ATOM 569 C CA . GLU B 1 9 ? 37.653 22.355 15.134 1.00 16.72 7 GLU A CA 1
ATOM 570 C C . GLU B 1 9 ? 36.991 23.389 16.033 1.00 21.00 7 GLU A C 1
ATOM 571 O O . GLU B 1 9 ? 37.558 23.776 17.062 1.00 22.52 7 GLU A O 1
ATOM 577 N N . ILE B 1 10 ? 35.791 23.844 15.661 1.00 16.85 8 ILE A N 1
ATOM 578 C CA . ILE B 1 10 ? 35.090 24.832 16.485 1.00 12.14 8 ILE A CA 1
ATOM 579 C C . ILE B 1 10 ? 34.844 24.270 17.880 1.00 16.01 8 ILE A C 1
ATOM 580 O O . ILE B 1 10 ? 35.178 24.899 18.903 1.00 14.88 8 ILE A O 1
ATOM 585 N N . ALA B 1 11 ? 34.310 23.048 17.941 1.00 14.53 9 ALA A N 1
ATOM 586 C CA . ALA B 1 11 ? 33.999 22.437 19.227 1.00 14.48 9 ALA A CA 1
ATOM 587 C C . ALA B 1 11 ? 35.255 22.197 20.055 1.00 13.30 9 ALA A C 1
ATOM 588 O O . ALA B 1 11 ? 35.254 22.432 21.268 1.00 15.08 9 ALA A O 1
ATOM 590 N N . ALA B 1 12 ? 36.330 21.718 19.424 1.00 13.30 10 ALA A N 1
ATOM 591 C CA . ALA B 1 12 ? 37.552 21.421 20.163 1.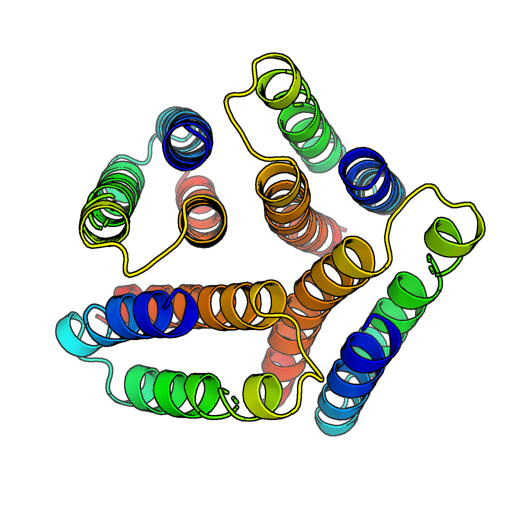00 15.90 10 ALA A CA 1
ATOM 592 C C . ALA B 1 12 ? 38.194 22.690 20.697 1.00 20.36 10 ALA A C 1
ATOM 593 O O . ALA B 1 12 ? 38.678 22.714 21.834 1.00 16.19 10 ALA A O 1
ATOM 595 N N . LYS B 1 13 ? 38.213 23.754 19.891 1.00 12.71 11 LYS A N 1
ATOM 596 C CA . LYS B 1 13 ? 38.738 25.028 20.361 1.00 16.72 11 LYS A CA 1
ATOM 597 C C . LYS B 1 13 ? 37.982 25.502 21.591 1.00 16.50 11 LYS A C 1
ATOM 598 O O . LYS B 1 13 ? 38.590 25.907 22.591 1.00 22.22 11 LYS A O 1
ATOM 604 N N . ARG B 1 14 ? 36.646 25.436 21.549 1.00 14.06 12 ARG A N 1
ATOM 605 C CA . ARG B 1 14 ? 35.884 25.940 22.690 1.00 18.00 12 ARG A CA 1
ATOM 606 C C . ARG B 1 14 ? 36.034 25.041 23.919 1.00 18.47 12 ARG A C 1
ATOM 607 O O . ARG B 1 14 ? 36.155 25.543 25.045 1.00 17.42 12 ARG A O 1
ATOM 615 N N . LEU B 1 15 ? 36.057 23.716 23.726 1.00 17.49 13 LEU A N 1
ATOM 616 C CA . LEU B 1 15 ? 36.240 22.811 24.860 1.00 21.13 13 LEU A CA 1
ATOM 617 C C . LEU B 1 15 ? 37.608 22.999 25.502 1.00 18.08 13 LEU A C 1
ATOM 618 O O . LEU B 1 15 ? 37.738 22.937 26.730 1.00 14.30 13 LEU A O 1
ATOM 623 N N . ALA B 1 16 ? 38.640 23.234 24.688 1.00 14.95 14 ALA A N 1
ATOM 624 C CA . ALA B 1 16 ? 39.960 23.523 25.235 1.00 20.76 14 ALA A CA 1
ATOM 625 C C . ALA B 1 16 ? 39.955 24.847 25.983 1.00 17.89 14 ALA A C 1
ATOM 626 O O . ALA B 1 16 ? 40.594 24.973 27.036 1.00 19.12 14 ALA A O 1
ATOM 628 N N . GLU B 1 17 ? 39.260 25.852 25.440 1.00 24.96 15 GLU A N 1
ATOM 629 C CA . GLU B 1 17 ? 39.110 27.120 26.145 1.00 20.88 15 GLU A CA 1
ATOM 630 C C . GLU B 1 17 ? 38.491 26.912 27.518 1.00 23.53 15 GLU A C 1
ATOM 631 O O . GLU B 1 17 ? 38.884 27.563 28.494 1.00 19.13 15 GLU A O 1
ATOM 637 N N . LEU B 1 18 ? 37.517 26.008 27.611 1.00 23.98 16 LEU A N 1
ATOM 638 C CA . LEU B 1 18 ? 36.836 25.752 28.871 1.00 18.28 16 LEU A CA 1
ATOM 639 C C . LEU B 1 18 ? 37.630 24.840 29.800 1.00 20.26 16 LEU A C 1
ATOM 640 O O . LEU B 1 18 ? 37.246 24.683 30.965 1.00 21.83 16 LEU A O 1
ATOM 645 N N . GLY B 1 19 ? 38.722 24.250 29.323 1.00 25.48 17 GLY A N 1
ATOM 646 C CA . GLY B 1 19 ? 39.571 23.409 30.153 1.00 23.11 17 GLY A CA 1
ATOM 647 C C . GLY B 1 19 ? 38.998 22.046 30.480 1.00 22.33 17 GLY A C 1
ATOM 648 O O . GLY B 1 19 ? 39.168 21.561 31.606 1.00 30.82 17 GLY A O 1
ATOM 649 N N . ASP B 1 20 ? 38.322 21.413 29.525 1.00 24.54 18 ASP A N 1
ATOM 650 C CA . ASP B 1 20 ? 37.675 20.116 29.724 1.00 25.26 18 ASP A CA 1
ATOM 651 C C . ASP B 1 20 ? 38.341 19.074 28.824 1.00 24.42 18 ASP A C 1
ATOM 652 O O . ASP B 1 20 ? 37.901 18.845 27.695 1.00 28.30 18 ASP A O 1
ATOM 657 N N . GLU B 1 21 ? 39.404 18.442 29.331 1.00 28.17 19 GLU A N 1
ATOM 658 C CA . GLU B 1 21 ? 40.140 17.463 28.533 1.00 24.09 19 GLU A CA 1
ATOM 659 C C . GLU B 1 21 ? 39.290 16.234 28.214 1.00 17.05 19 GLU A C 1
ATOM 660 O O . GLU B 1 21 ? 39.365 15.690 27.105 1.00 23.20 19 GLU A O 1
ATOM 666 N N . GLU B 1 22 ? 38.491 15.769 29.180 1.00 21.72 20 GLU A N 1
ATOM 667 C CA . GLU B 1 22 ? 37.712 14.551 28.969 1.00 28.56 20 GLU A CA 1
ATOM 668 C C . GLU B 1 22 ? 36.645 14.757 27.899 1.00 22.79 20 GLU A C 1
ATOM 669 O O . GLU B 1 22 ? 36.384 13.855 27.095 1.00 21.77 20 GLU A O 1
ATOM 675 N N . SER B 1 23 ? 36.013 15.935 27.873 1.00 24.39 21 SER A N 1
ATOM 676 C CA . SER B 1 23 ? 35.085 16.237 26.788 1.00 14.12 21 SER A CA 1
ATOM 677 C C . SER B 1 23 ? 35.821 16.323 25.457 1.00 14.66 21 SER A C 1
ATOM 678 O O . SER B 1 23 ? 35.278 15.944 24.413 1.00 18.29 21 SER A O 1
ATOM 681 N N . LEU B 1 24 ? 37.059 16.820 25.470 1.00 20.76 22 LEU A N 1
ATOM 682 C CA . LEU B 1 24 ? 37.853 16.840 24.247 1.00 18.11 22 LEU A CA 1
ATOM 683 C C . LEU B 1 24 ? 38.080 15.423 23.722 1.00 17.36 22 LEU A C 1
ATOM 684 O O . LEU B 1 24 ? 38.019 15.177 22.506 1.00 15.51 22 LEU A O 1
ATOM 689 N N . ALA B 1 25 ? 38.363 14.483 24.631 1.00 17.55 23 ALA A N 1
ATOM 690 C CA . ALA B 1 25 ? 38.565 13.090 24.237 1.00 22.64 23 ALA A CA 1
ATOM 691 C C . ALA B 1 25 ? 37.268 12.460 23.748 1.00 23.02 23 ALA A C 1
ATOM 692 O O . ALA B 1 25 ? 37.264 11.721 22.758 1.00 31.67 23 ALA A O 1
ATOM 694 N N . GLU B 1 26 ? 36.160 12.727 24.432 1.00 21.50 24 GLU A N 1
ATOM 695 C CA . GLU B 1 26 ? 34.875 12.250 23.940 1.00 25.23 24 GLU A CA 1
ATOM 696 C C . GLU B 1 26 ? 34.623 12.752 22.509 1.00 23.94 24 GLU A C 1
ATOM 697 O O . GLU B 1 26 ? 34.159 11.995 21.642 1.00 22.57 24 GLU A O 1
ATOM 703 N N . LEU B 1 27 ? 34.825 14.053 22.285 1.00 18.70 25 LEU A N 1
ATOM 704 C CA . LEU B 1 27 ? 34.599 14.655 20.969 1.00 22.46 25 LEU A CA 1
ATOM 705 C C . LEU B 1 27 ? 35.443 14.015 19.870 1.00 20.84 25 LEU A C 1
ATOM 706 O O . LEU B 1 27 ? 34.959 13.743 18.790 1.00 16.38 25 LEU A O 1
ATOM 711 N N . GLU B 1 28 ? 36.709 13.803 20.173 1.00 30.00 26 GLU A N 1
ATOM 712 C CA . GLU B 1 28 ? 37.584 13.155 19.221 1.00 30.00 26 GLU A CA 1
ATOM 713 C C . GLU B 1 28 ? 37.140 11.717 18.944 1.00 30.00 26 GLU A C 1
ATOM 714 O O . GLU B 1 28 ? 37.229 11.264 17.817 1.00 30.00 26 GLU A O 1
ATOM 720 N N . GLU B 1 29 ? 36.682 11.025 19.983 1.00 19.74 27 GLU A N 1
ATOM 721 C CA . GLU B 1 29 ? 36.216 9.675 19.732 1.00 21.37 27 GLU A CA 1
ATOM 722 C C . GLU B 1 29 ? 35.074 9.707 18.730 1.00 20.87 27 GLU A C 1
ATOM 723 O O . GLU B 1 29 ? 35.075 8.964 17.738 1.00 12.59 27 GLU A O 1
ATOM 729 N N . TYR B 1 30 ? 34.105 10.605 18.948 1.00 20.01 28 TYR A N 1
ATOM 730 C CA . TYR B 1 30 ? 32.999 10.724 17.995 1.00 20.94 28 TYR A CA 1
ATOM 731 C C . TYR B 1 30 ? 33.486 11.141 16.600 1.00 19.61 28 TYR A C 1
ATOM 732 O O . TYR B 1 30 ? 32.975 10.660 15.581 1.00 21.90 28 TYR A O 1
ATOM 741 N N . TYR B 1 31 ? 34.453 12.057 16.539 1.00 13.77 29 TYR A N 1
ATOM 742 C CA . TYR B 1 31 ? 34.976 12.525 15.257 1.00 10.67 29 TYR A CA 1
ATOM 743 C C . TYR B 1 31 ? 35.609 11.382 14.460 1.00 16.24 29 TYR A C 1
ATOM 744 O O . TYR B 1 31 ? 35.348 11.221 13.252 1.00 19.79 29 TYR A O 1
ATOM 753 N N . LYS B 1 32 ? 36.411 10.556 15.137 1.00 17.49 30 LYS A N 1
ATOM 754 C CA . LYS B 1 32 ? 37.041 9.408 14.495 1.00 17.64 30 LYS A CA 1
ATOM 755 C C . LYS B 1 32 ? 35.988 8.442 13.968 1.00 17.30 30 LYS A C 1
ATOM 756 O O . LYS B 1 32 ? 36.070 7.977 12.815 1.00 21.61 30 LYS A O 1
ATOM 762 N N . THR B 1 33 ? 34.972 8.162 14.787 1.00 15.49 31 THR A N 1
ATOM 763 C CA . THR B 1 33 ? 33.879 7.293 14.362 1.00 14.70 31 THR A CA 1
ATOM 764 C C . THR B 1 33 ? 33.149 7.855 13.145 1.00 29.16 31 THR A C 1
ATOM 765 O O . THR B 1 33 ? 32.757 7.106 12.260 1.00 23.11 31 THR A O 1
ATOM 788 N N . LYS B 1 35 ? 34.324 9.756 10.758 1.00 18.50 33 LYS A N 1
ATOM 789 C CA . LYS B 1 35 ? 35.219 9.642 9.609 1.00 33.75 33 LYS A CA 1
ATOM 790 C C . LYS B 1 35 ? 35.273 8.231 9.084 1.00 29.36 33 LYS A C 1
ATOM 791 O O . LYS B 1 35 ? 35.305 8.021 7.893 1.00 33.41 33 LYS A O 1
ATOM 797 N N . LYS B 1 36 ? 35.314 7.249 9.967 1.00 31.31 34 LYS A N 1
ATOM 798 C CA . LYS B 1 36 ? 35.266 5.866 9.550 1.00 25.68 34 LYS A CA 1
ATOM 799 C C . LYS B 1 36 ? 33.956 5.568 8.847 1.00 27.45 34 LYS A C 1
ATOM 800 O O . LYS B 1 36 ? 33.921 4.847 7.869 1.00 30.27 34 LYS A O 1
ATOM 806 N N . LYS B 1 37 ? 32.893 6.167 9.326 1.00 27.34 35 LYS A N 1
ATOM 807 C CA . LYS B 1 37 ? 31.602 5.945 8.723 1.00 25.70 35 LYS A CA 1
ATOM 808 C C . LYS B 1 37 ? 31.457 6.605 7.356 1.00 31.57 35 LYS A C 1
ATOM 809 O O . LYS B 1 37 ? 30.850 6.037 6.462 1.00 33.39 35 LYS A O 1
ATOM 815 N N . LEU B 1 38 ? 32.037 7.787 7.193 1.00 38.24 36 LEU A N 1
ATOM 816 C CA . LEU B 1 38 ? 31.943 8.518 5.949 1.00 43.08 36 LEU A CA 1
ATOM 817 C C . LEU B 1 38 ? 32.796 7.770 4.990 1.00 37.44 36 LEU A C 1
ATOM 818 O O . LEU B 1 38 ? 32.506 7.657 3.818 1.00 28.14 36 LEU A O 1
ATOM 823 N N . LYS B 1 39 ? 33.840 7.216 5.526 1.00 38.59 37 LYS A N 1
ATOM 824 C CA . LYS B 1 39 ? 34.815 6.469 4.747 1.00 33.30 37 LYS A CA 1
ATOM 825 C C . LYS B 1 39 ? 34.151 5.225 4.192 1.00 31.57 37 LYS A C 1
ATOM 826 O O . LYS B 1 39 ? 34.383 4.852 3.035 1.00 35.57 37 LYS A O 1
ATOM 832 N N . GLU B 1 40 ? 33.327 4.565 5.015 1.00 29.03 38 GLU A N 1
ATOM 833 C CA . GLU B 1 40 ? 32.588 3.401 4.541 1.00 27.37 38 GLU A CA 1
ATOM 834 C C . GLU B 1 40 ? 31.373 3.780 3.695 1.00 34.84 38 GLU A C 1
ATOM 835 O O . GLU B 1 40 ? 30.702 2.885 3.169 1.00 31.10 38 GLU A O 1
ATOM 841 N N . GLY B 1 41 ? 31.078 5.071 3.550 1.00 31.59 39 GLY A N 1
ATOM 842 C CA . GLY B 1 41 ? 29.957 5.511 2.743 1.00 24.88 39 GLY A CA 1
ATOM 843 C C . GLY B 1 41 ? 28.581 5.275 3.327 1.00 28.56 39 GLY A C 1
ATOM 844 O O . GLY B 1 41 ? 27.599 5.281 2.581 1.00 30.68 39 GLY A O 1
ATOM 845 N N . THR B 1 42 ? 28.472 5.065 4.638 1.00 23.60 40 THR A N 1
ATOM 846 C CA . THR B 1 42 ? 27.177 4.865 5.276 1.00 26.46 40 THR A CA 1
ATOM 847 C C . THR B 1 42 ? 26.580 6.146 5.845 1.00 31.00 40 THR A C 1
ATOM 848 O O . THR B 1 42 ? 25.521 6.091 6.473 1.00 19.09 40 THR A O 1
ATOM 852 N N . ILE B 1 43 ? 27.236 7.291 5.658 1.00 19.43 41 ILE A N 1
ATOM 853 C CA . ILE B 1 43 ? 26.730 8.571 6.139 1.00 18.02 41 ILE A CA 1
ATOM 854 C C . ILE B 1 43 ? 27.299 9.657 5.236 1.00 19.32 41 ILE A C 1
ATOM 855 O O . ILE B 1 43 ? 28.355 9.483 4.624 1.00 26.13 41 ILE A O 1
ATOM 860 N N . SER B 1 44 ? 26.585 10.772 5.131 1.00 19.64 42 SER A N 1
ATOM 861 C CA . SER B 1 44 ? 27.054 11.878 4.311 1.00 18.62 42 SER A CA 1
ATOM 862 C C . SER B 1 44 ? 27.852 12.866 5.156 1.00 13.53 42 SER A C 1
ATOM 863 O O . SER B 1 44 ? 27.806 12.847 6.389 1.00 16.66 42 SER A O 1
ATOM 866 N N . GLU B 1 45 ? 28.601 13.735 4.469 1.00 13.86 43 GLU A N 1
ATOM 867 C CA . GLU B 1 45 ? 29.433 14.705 5.177 1.00 20.54 43 GLU A CA 1
ATOM 868 C C . GLU B 1 45 ? 28.574 15.679 5.965 1.00 17.64 43 GLU A C 1
ATOM 869 O O . GLU B 1 45 ? 28.888 16.012 7.116 1.00 15.64 43 GLU A O 1
ATOM 875 N N . THR B 1 46 ? 27.462 16.112 5.372 1.00 11.05 44 THR A N 1
ATOM 876 C CA . THR B 1 46 ? 26.563 17.039 6.048 1.00 15.32 44 THR A CA 1
ATOM 877 C C . THR B 1 46 ? 25.952 16.407 7.295 1.00 17.45 44 THR A C 1
ATOM 878 O O . THR B 1 46 ? 25.930 17.022 8.365 1.00 17.95 44 THR A O 1
ATOM 882 N N . THR B 1 47 ? 25.450 15.174 7.176 1.00 13.83 45 THR A N 1
ATOM 883 C CA . THR B 1 47 ? 24.828 14.515 8.325 1.00 12.44 45 THR A CA 1
ATOM 884 C C . THR B 1 47 ? 25.839 14.250 9.434 1.00 10.56 45 THR A C 1
ATOM 885 O O . THR B 1 47 ? 25.537 14.450 10.618 1.00 12.84 45 THR A O 1
ATOM 889 N N . ALA B 1 48 ? 27.036 13.781 9.071 1.00 18.92 46 ALA A N 1
ATOM 890 C CA . ALA B 1 48 ? 28.074 13.549 10.070 1.00 14.43 46 ALA A CA 1
ATOM 891 C C . ALA B 1 48 ? 28.418 14.840 10.797 1.00 18.14 46 ALA A C 1
ATOM 892 O O . ALA B 1 48 ? 28.523 14.859 12.032 1.00 16.06 46 ALA A O 1
ATOM 894 N N . ALA B 1 49 ? 28.598 15.930 10.047 1.00 11.15 47 ALA A N 1
ATOM 895 C CA . ALA B 1 49 ? 28.904 17.216 10.663 1.00 14.50 47 ALA A CA 1
ATOM 896 C C . ALA B 1 49 ? 27.779 17.674 11.587 1.00 11.10 47 ALA A C 1
ATOM 897 O O . ALA B 1 49 ? 28.037 18.151 12.699 1.00 11.40 47 ALA A O 1
ATOM 899 N N . ASN B 1 50 ? 26.524 17.527 11.149 1.00 9.21 48 ASN A N 1
ATOM 900 C CA . ASN B 1 50 ? 25.387 17.923 11.979 1.00 11.10 48 ASN A CA 1
ATOM 901 C C . ASN B 1 50 ? 25.366 17.144 13.289 1.00 10.30 48 ASN A C 1
ATOM 902 O O . ASN B 1 50 ? 25.183 17.717 14.372 1.00 12.25 48 ASN A O 1
ATOM 907 N N . SER B 1 51 ? 25.537 15.826 13.201 1.00 12.53 49 SER A N 1
ATOM 908 C CA . SER B 1 51 ? 25.465 14.991 14.393 1.00 10.05 49 SER A CA 1
ATOM 909 C C . SER B 1 51 ? 26.608 15.307 15.354 1.00 10.26 49 SER A C 1
ATOM 910 O O . SER B 1 51 ? 26.413 15.361 16.580 1.00 15.73 49 SER A O 1
ATOM 913 N N . LEU B 1 52 ? 27.810 15.520 14.810 1.00 11.29 50 LEU A N 1
ATOM 914 C CA . LEU B 1 52 ? 28.932 15.914 15.653 1.00 14.02 50 LEU A CA 1
ATOM 915 C C . LEU B 1 52 ? 28.657 17.247 16.329 1.00 10.14 50 LEU A C 1
ATOM 916 O O . LEU B 1 52 ? 29.007 17.433 17.497 1.00 10.83 50 LEU A O 1
ATOM 921 N N . ALA B 1 53 ? 28.012 18.180 15.622 1.00 13.26 51 ALA A N 1
ATOM 922 C CA . ALA B 1 53 ? 27.681 19.459 16.241 1.00 16.09 51 ALA A CA 1
ATOM 923 C C . ALA B 1 53 ? 26.671 19.293 17.369 1.00 13.71 51 ALA A C 1
ATOM 924 O O . ALA B 1 53 ? 26.771 19.979 18.388 1.00 17.17 51 ALA A O 1
ATOM 926 N N . ILE B 1 54 ? 25.707 18.386 17.211 1.00 11.04 52 ILE A N 1
ATOM 927 C CA . ILE B 1 54 ? 24.716 18.157 18.268 1.00 11.28 52 ILE A CA 1
ATOM 928 C C . ILE B 1 54 ? 25.389 17.605 19.527 1.00 9.66 52 ILE A C 1
ATOM 929 O O . ILE B 1 54 ? 25.233 18.141 20.647 1.00 14.41 52 ILE A O 1
ATOM 934 N N . MET B 1 55 ? 26.190 16.548 19.357 1.00 13.77 53 MET A N 1
ATOM 935 C CA . MET B 1 55 ? 26.892 15.975 20.504 1.00 11.82 53 MET A CA 1
ATOM 936 C C . MET B 1 55 ? 27.858 16.985 21.116 1.00 11.27 53 MET A C 1
ATOM 937 O O . MET B 1 55 ? 27.989 17.069 22.345 1.00 13.37 53 MET A O 1
ATOM 942 N N . ALA B 1 56 ? 28.535 17.768 20.272 1.00 10.00 54 ALA A N 1
ATOM 943 C CA . ALA B 1 56 ? 29.469 18.775 20.753 1.00 20.30 54 ALA A CA 1
ATOM 944 C C . ALA B 1 56 ? 28.756 19.876 21.520 1.00 12.16 54 ALA A C 1
ATOM 945 O O . ALA B 1 56 ? 29.329 20.447 22.449 1.00 12.57 54 ALA A O 1
ATOM 947 N N . THR B 1 57 ? 27.523 20.208 21.131 1.00 12.42 55 THR A N 1
ATOM 948 C CA . THR B 1 57 ? 26.753 21.189 21.887 1.00 16.12 55 THR A CA 1
ATOM 949 C C . THR B 1 57 ? 26.497 20.683 23.299 1.00 20.05 55 THR A C 1
ATOM 950 O O . THR B 1 57 ? 26.666 21.422 24.285 1.00 20.86 55 THR A O 1
ATOM 954 N N . ARG B 1 58 ? 26.141 19.402 23.421 1.00 15.94 56 ARG A N 1
ATOM 955 C CA . ARG B 1 58 ? 25.948 18.872 24.772 1.00 13.47 56 ARG A CA 1
ATOM 956 C C . ARG B 1 58 ? 27.264 18.848 25.550 1.00 21.75 56 ARG A C 1
ATOM 957 O O . ARG B 1 58 ? 27.298 19.170 26.752 1.00 22.85 56 ARG A O 1
ATOM 965 N N . LEU B 1 59 ? 28.358 18.490 24.875 1.00 17.63 57 LEU A N 1
ATOM 966 C CA . LEU B 1 59 ? 29.664 18.491 25.527 1.00 17.00 57 LEU A CA 1
ATOM 967 C C . LEU B 1 59 ? 30.053 19.887 25.990 1.00 22.84 57 LEU A C 1
ATOM 968 O O . LEU B 1 59 ? 30.677 20.045 27.042 1.00 20.62 57 LEU A O 1
ATOM 973 N N . LEU B 1 60 ? 29.712 20.910 25.206 1.00 19.40 58 LEU A N 1
ATOM 974 C CA . LEU B 1 60 ? 30.034 22.279 25.587 1.00 22.94 58 LEU A CA 1
ATOM 975 C C . LEU B 1 60 ? 29.245 22.699 26.818 1.00 28.10 58 LEU A C 1
ATOM 976 O O . LEU B 1 60 ? 29.784 23.370 27.707 1.00 22.07 58 LEU A O 1
ATOM 981 N N . GLU B 1 61 ? 27.976 22.289 26.900 1.00 23.30 59 GLU A N 1
ATOM 982 C CA . GLU B 1 61 ? 27.200 22.550 28.114 1.00 23.18 59 GLU A CA 1
ATOM 983 C C . GLU B 1 61 ? 27.861 21.923 29.346 1.00 26.76 59 GLU A C 1
ATOM 984 O O . GLU B 1 61 ? 28.073 22.595 30.377 1.00 23.21 59 GLU A O 1
ATOM 990 N N . ARG B 1 62 ? 28.241 20.644 29.238 1.00 20.69 60 ARG A N 1
ATOM 991 C CA . ARG B 1 62 ? 28.886 19.972 30.368 1.00 32.30 60 ARG A CA 1
ATOM 992 C C . ARG B 1 62 ? 30.217 20.625 30.732 1.00 27.58 60 ARG A C 1
ATOM 993 O O . ARG B 1 62 ? 30.484 20.913 31.912 1.00 33.60 60 ARG A O 1
ATOM 1001 N N . ALA B 1 63 ? 31.036 20.927 29.722 1.00 20.25 61 ALA A N 1
ATOM 1002 C CA . ALA B 1 63 ? 32.339 21.535 29.955 1.00 23.03 61 ALA A CA 1
ATOM 1003 C C . ALA B 1 63 ? 32.218 22.884 30.642 1.00 32.68 61 ALA A C 1
ATOM 1004 O O . ALA B 1 63 ? 32.960 23.176 31.585 1.00 32.00 61 ALA A O 1
ATOM 1006 N N . ARG B 1 64 ? 31.157 23.614 30.342 1.00 31.62 62 ARG A N 1
ATOM 1007 C CA . ARG B 1 64 ? 30.920 24.899 30.985 1.00 41.98 62 ARG A CA 1
ATOM 1008 C C . ARG B 1 64 ? 30.456 24.755 32.436 1.00 48.53 62 ARG A C 1
ATOM 1009 O O . ARG B 1 64 ? 30.866 25.525 33.293 1.00 51.54 62 ARG A O 1
ATOM 1017 N N . GLU B 1 65 ? 29.602 23.790 32.708 1.00 36.05 63 GLU A N 1
ATOM 1018 C CA . GLU B 1 65 ? 29.182 23.554 34.069 1.00 50.85 63 GLU A CA 1
ATOM 1019 C C . GLU B 1 65 ? 30.419 23.250 34.946 1.00 49.15 63 GLU A C 1
ATOM 1020 O O . GLU B 1 65 ? 30.526 23.759 36.041 1.00 50.86 63 GLU A O 1
ATOM 1026 N N . LYS B 1 66 ? 31.352 22.463 34.447 1.00 39.09 64 LYS A N 1
ATOM 1027 C CA . LYS B 1 66 ? 32.572 22.154 35.182 1.00 34.81 64 LYS A CA 1
ATOM 1028 C C . LYS B 1 66 ? 33.487 23.354 35.382 1.00 39.22 64 LYS A C 1
ATOM 1029 O O . LYS B 1 66 ? 34.260 23.357 36.312 1.00 55.14 64 LYS A O 1
ATOM 1035 N N . ALA B 1 67 ? 33.426 24.365 34.519 1.00 39.08 65 ALA A N 1
ATOM 1036 C CA . ALA B 1 67 ? 34.251 25.552 34.721 1.00 38.66 65 ALA A CA 1
ATOM 1037 C C . ALA B 1 67 ? 33.619 26.517 35.729 1.00 41.65 65 ALA A C 1
ATOM 1038 O O . ALA B 1 67 ? 32.535 26.268 36.263 1.00 52.21 65 ALA A O 1
ATOM 1040 N N . GLY C 1 3 ? 6.576 20.803 4.017 1.00 36.63 1 GLY C N 1
ATOM 1041 C CA . GLY C 1 3 ? 7.464 20.365 5.077 1.00 31.00 1 GLY C CA 1
ATOM 1042 C C . GLY C 1 3 ? 7.328 21.148 6.369 1.00 26.44 1 GLY C C 1
ATOM 1043 O O . GLY C 1 3 ? 7.256 20.565 7.451 1.00 20.64 1 GLY C O 1
ATOM 1044 N N . LEU C 1 4 ? 7.299 22.478 6.252 1.00 22.84 2 LEU C N 1
ATOM 1045 C CA . LEU C 1 4 ? 7.160 23.328 7.431 1.00 26.16 2 LEU C CA 1
ATOM 1046 C C . LEU C 1 4 ? 5.847 23.065 8.157 1.00 28.44 2 LEU C C 1
ATOM 1047 O O . LEU C 1 4 ? 5.821 22.910 9.386 1.00 25.58 2 LEU C O 1
ATOM 1052 N N . ASP C 1 5 ? 4.744 22.999 7.406 1.00 20.92 3 ASP C N 1
ATOM 1053 C CA . ASP C 1 5 ? 3.449 22.717 8.016 1.00 26.89 3 ASP C CA 1
ATOM 1054 C C . ASP C 1 5 ? 3.441 21.347 8.677 1.00 24.43 3 ASP C C 1
ATOM 1055 O O . ASP C 1 5 ? 2.852 21.175 9.748 1.00 27.58 3 ASP C O 1
ATOM 1060 N N . THR C 1 6 ? 4.096 20.363 8.061 1.00 22.57 4 THR C N 1
ATOM 1061 C CA . THR C 1 6 ? 4.118 19.021 8.635 1.00 27.04 4 THR C CA 1
ATOM 1062 C C . THR C 1 6 ? 4.888 19.000 9.950 1.00 24.18 4 THR C C 1
ATOM 1063 O O . THR C 1 6 ? 4.437 18.403 10.936 1.00 25.35 4 THR C O 1
ATOM 1067 N N . VAL C 1 7 ? 6.064 19.631 9.975 1.00 16.48 5 VAL C N 1
ATOM 1068 C CA . VAL C 1 7 ? 6.844 19.721 11.206 1.00 22.33 5 VAL C CA 1
ATOM 1069 C C . VAL C 1 7 ? 6.025 20.392 12.301 1.00 22.80 5 VAL C C 1
ATOM 1070 O O . VAL C 1 7 ? 5.924 19.893 13.432 1.00 24.74 5 VAL C O 1
ATOM 1074 N N . TYR C 1 8 ? 5.401 21.526 11.963 1.00 20.02 6 TYR C N 1
ATOM 1075 C CA . TYR C 1 8 ? 4.600 22.268 12.931 1.00 19.00 6 TYR C CA 1
ATOM 1076 C C . TYR C 1 8 ? 3.450 21.424 13.465 1.00 16.28 6 TYR C C 1
ATOM 1077 O O . TYR C 1 8 ? 3.207 21.384 14.675 1.00 16.23 6 TYR C O 1
ATOM 1086 N N . GLU C 1 9 ? 2.730 20.741 12.574 1.00 13.53 7 GLU C N 1
ATOM 1087 C CA . GLU C 1 9 ? 1.566 19.967 12.989 1.00 24.12 7 GLU C CA 1
ATOM 1088 C C . GLU C 1 9 ? 1.959 18.773 13.853 1.00 21.17 7 GLU C C 1
ATOM 1089 O O . GLU C 1 9 ? 1.304 18.496 14.865 1.00 14.79 7 GLU C O 1
ATOM 1095 N N . ILE C 1 10 ? 3.024 18.054 13.479 1.00 17.07 8 ILE C N 1
ATOM 1096 C CA . ILE C 1 10 ? 3.485 16.928 14.292 1.00 20.03 8 ILE C CA 1
ATOM 1097 C C . ILE C 1 10 ? 3.870 17.405 15.688 1.00 20.32 8 ILE C C 1
ATOM 1098 O O . ILE C 1 10 ? 3.443 16.837 16.711 1.00 20.74 8 ILE C O 1
ATOM 1103 N N . ALA C 1 11 ? 4.666 18.480 15.750 1.00 17.21 9 ALA C N 1
ATOM 1104 C CA . ALA C 1 11 ? 5.109 18.992 17.039 1.00 14.10 9 ALA C CA 1
ATOM 1105 C C . ALA C 1 11 ? 3.932 19.474 17.874 1.00 16.06 9 ALA C C 1
ATOM 1106 O O . ALA C 1 11 ? 3.893 19.248 19.088 1.00 15.71 9 ALA C O 1
ATOM 1108 N N . ALA C 1 12 ? 2.967 20.149 17.244 1.00 14.91 10 ALA C N 1
ATOM 1109 C CA . ALA C 1 12 ? 1.820 20.666 17.980 1.00 12.83 10 ALA C CA 1
ATOM 1110 C C . ALA C 1 12 ? 0.964 19.531 18.520 1.00 16.27 10 ALA C C 1
ATOM 1111 O O . ALA C 1 12 ? 0.479 19.603 19.653 1.00 17.37 10 ALA C O 1
ATOM 1113 N N . LYS C 1 13 ? 0.772 18.474 17.726 1.00 11.65 11 LYS C N 1
ATOM 1114 C CA . LYS C 1 13 ? 0.043 17.307 18.208 1.00 21.12 11 LYS C CA 1
ATOM 1115 C C . LYS C 1 13 ? 0.700 16.742 19.459 1.00 21.61 11 LYS C C 1
ATOM 1116 O O . LYS C 1 13 ? 0.040 16.532 20.487 1.00 22.51 11 LYS C O 1
ATOM 1122 N N . ARG C 1 14 ? 2.014 16.506 19.394 1.00 20.71 12 ARG C N 1
ATOM 1123 C CA . ARG C 1 14 ? 2.690 15.896 20.537 1.00 15.93 12 ARG C CA 1
ATOM 1124 C C . ARG C 1 14 ? 2.683 16.822 21.754 1.00 20.49 12 ARG C C 1
ATOM 1125 O O . ARG C 1 14 ? 2.427 16.375 22.881 1.00 18.78 12 ARG C O 1
ATOM 1133 N N . LEU C 1 15 ? 2.941 18.117 21.545 1.00 21.38 13 LEU C N 1
ATOM 1134 C CA . LEU C 1 15 ? 2.984 19.065 22.655 1.00 18.61 13 LEU C CA 1
ATOM 1135 C C . LEU C 1 15 ? 1.619 19.219 23.308 1.00 23.07 13 LEU C C 1
ATOM 1136 O O . LEU C 1 15 ? 1.523 19.350 24.534 1.00 16.49 13 LEU C O 1
ATOM 1141 N N . ALA C 1 16 ? 0.550 19.208 22.507 1.00 21.96 14 ALA C N 1
ATOM 1142 C CA . ALA C 1 16 ? -0.793 19.259 23.069 1.00 20.55 14 ALA C CA 1
ATOM 1143 C C . ALA C 1 16 ? -1.100 17.997 23.858 1.00 19.99 14 ALA C C 1
ATOM 1144 O O . ALA C 1 16 ? -1.718 18.063 24.927 1.00 15.52 14 ALA C O 1
ATOM 1146 N N . GLU C 1 17 ? -0.693 16.835 23.337 1.00 29.46 15 GLU C N 1
ATOM 1147 C CA . GLU C 1 17 ? -0.855 15.595 24.088 1.00 27.84 15 GLU C CA 1
ATOM 1148 C C . GLU C 1 17 ? -0.155 15.671 25.437 1.00 30.57 15 GLU C C 1
ATOM 1149 O O . GLU C 1 17 ? -0.679 15.182 26.445 1.00 26.86 15 GLU C O 1
ATOM 1155 N N . LEU C 1 18 ? 1.026 16.290 25.480 1.00 21.45 16 LEU C N 1
ATOM 1156 C CA . LEU C 1 18 ? 1.787 16.367 26.721 1.00 17.12 16 LEU C CA 1
ATOM 1157 C C . LEU C 1 18 ? 1.298 17.458 27.673 1.00 18.55 16 LEU C C 1
ATOM 1158 O O . LEU C 1 18 ? 1.774 17.513 28.811 1.00 20.08 16 LEU C O 1
ATOM 1163 N N . GLY C 1 19 ? 0.367 18.313 27.254 1.00 25.79 17 GLY C N 1
ATOM 1164 C CA . GLY C 1 19 ? -0.213 19.302 28.157 1.00 26.30 17 GLY C CA 1
ATOM 1165 C C . GLY C 1 19 ? 0.611 20.529 28.500 1.00 26.00 17 GLY C C 1
ATOM 1166 O O . GLY C 1 19 ? 0.630 20.955 29.662 1.00 35.17 17 GLY C O 1
ATOM 1167 N N . ASP C 1 20 ? 1.294 21.110 27.521 1.00 29.89 18 ASP C N 1
ATOM 1168 C CA . ASP C 1 20 ? 2.187 22.267 27.658 1.00 36.26 18 ASP C CA 1
ATOM 1169 C C . ASP C 1 20 ? 1.629 23.428 26.824 1.00 37.28 18 ASP C C 1
ATOM 1170 O O . ASP C 1 20 ? 1.938 23.463 25.630 1.00 34.80 18 ASP C O 1
ATOM 1175 N N . GLU C 1 21 ? 0.796 24.254 27.377 1.00 34.89 19 GLU C N 1
ATOM 1176 C CA . GLU C 1 21 ? 0.231 25.304 26.590 1.00 39.73 19 GLU C CA 1
ATOM 1177 C C . GLU C 1 21 ? 1.357 26.278 26.210 1.00 33.69 19 GLU C C 1
ATOM 1178 O O . GLU C 1 21 ? 1.340 26.866 25.158 1.00 37.26 19 GLU C O 1
ATOM 1184 N N . GLU C 1 22 ? 2.314 26.428 27.093 1.00 27.08 20 GLU C N 1
ATOM 1185 C CA . GLU C 1 22 ? 3.417 27.349 26.825 1.00 41.29 20 GLU C CA 1
ATOM 1186 C C . GLU C 1 22 ? 4.346 26.886 25.689 1.00 30.41 20 GLU C C 1
ATOM 1187 O O . GLU C 1 22 ? 4.783 27.713 24.914 1.00 37.52 20 GLU C O 1
ATOM 1193 N N . SER C 1 23 ? 4.604 25.591 25.563 1.00 28.32 21 SER C N 1
ATOM 1194 C CA . SER C 1 23 ? 5.401 25.095 24.449 1.00 28.08 21 SER C CA 1
ATOM 1195 C C . SER C 1 23 ? 4.632 25.255 23.147 1.00 19.05 21 SER C C 1
ATOM 1196 O O . SER C 1 23 ? 5.216 25.578 22.108 1.00 26.04 21 SER C O 1
ATOM 1199 N N . LEU C 1 24 ? 3.311 25.062 23.199 1.00 22.07 22 LEU C N 1
ATOM 1200 C CA . LEU C 1 24 ? 2.476 25.253 22.017 1.00 24.85 22 LEU C CA 1
ATOM 1201 C C . LEU C 1 24 ? 2.535 26.698 21.533 1.00 26.32 22 LEU C C 1
ATOM 1202 O O . LEU C 1 24 ? 2.649 26.955 20.328 1.00 22.58 22 LEU C O 1
ATOM 1207 N N . ALA C 1 25 ? 2.488 27.656 22.460 1.00 25.99 23 ALA C N 1
ATOM 1208 C CA . ALA C 1 25 ? 2.534 29.067 22.093 1.00 28.63 23 ALA C CA 1
ATOM 1209 C C . ALA C 1 25 ? 3.890 29.444 21.508 1.00 22.46 23 ALA C C 1
ATOM 1210 O O . ALA C 1 25 ? 3.962 30.140 20.486 1.00 29.23 23 ALA C O 1
ATOM 1212 N N . GLU C 1 26 ? 4.980 28.995 22.141 1.00 21.54 24 GLU C N 1
ATOM 1213 C CA . GLU C 1 26 ? 6.311 29.248 21.589 1.00 19.72 24 GLU C CA 1
ATOM 1214 C C . GLU C 1 26 ? 6.438 28.665 20.184 1.00 24.44 24 GLU C C 1
ATOM 1215 O O . GLU C 1 26 ? 6.943 29.325 19.263 1.00 18.52 24 GLU C O 1
ATOM 1221 N N . LEU C 1 27 ? 5.995 27.416 20.009 1.00 14.16 25 LEU C N 1
ATOM 1222 C CA . LEU C 1 27 ? 6.048 26.778 18.699 1.00 18.32 25 LEU C CA 1
ATOM 1223 C C . LEU C 1 27 ? 5.254 27.565 17.665 1.00 19.84 25 LEU C C 1
ATOM 1224 O O . LEU C 1 27 ? 5.699 27.726 16.523 1.00 17.78 25 LEU C O 1
ATOM 1229 N N . GLU C 1 28 ? 4.066 28.045 18.040 1.00 22.51 26 GLU C N 1
ATOM 1230 C CA . GLU C 1 28 ? 3.258 28.827 17.110 1.00 26.23 26 GLU C CA 1
ATOM 1231 C C . GLU C 1 28 ? 3.970 30.114 16.712 1.00 22.12 26 GLU C C 1
ATOM 1232 O O . GLU C 1 28 ? 3.945 30.511 15.539 1.00 17.53 26 GLU C O 1
ATOM 1235 N N . GLU C 1 29 ? 4.600 30.786 17.679 1.00 21.73 27 GLU C N 1
ATOM 1236 C CA . GLU C 1 29 ? 5.350 32.000 17.366 1.00 15.33 27 GLU C CA 1
ATOM 1237 C C . GLU C 1 29 ? 6.446 31.711 16.349 1.00 16.29 27 GLU C C 1
ATOM 1238 O O . GLU C 1 29 ? 6.604 32.437 15.356 1.00 12.74 27 GLU C O 1
ATOM 1244 N N . TYR C 1 30 ? 7.215 30.647 16.588 1.00 16.97 28 TYR C N 1
ATOM 1245 C CA . TYR C 1 30 ? 8.289 30.293 15.664 1.00 14.82 28 TYR C CA 1
ATOM 1246 C C . TYR C 1 30 ? 7.744 29.956 14.281 1.00 14.97 28 TYR C C 1
ATOM 1247 O O . TYR C 1 30 ? 8.298 30.391 13.264 1.00 22.35 28 TYR C O 1
ATOM 1256 N N . TYR C 1 31 ? 6.643 29.206 14.226 1.00 15.92 29 TYR C N 1
ATOM 1257 C CA . TYR C 1 31 ? 6.049 28.836 12.945 1.00 14.06 29 TYR C CA 1
ATOM 1258 C C . TYR C 1 31 ? 5.621 30.073 12.161 1.00 13.68 29 TYR C C 1
ATOM 1259 O O . TYR C 1 31 ? 5.902 30.198 10.962 1.00 18.17 29 TYR C O 1
ATOM 1268 N N . LYS C 1 32 ? 4.956 31.013 12.838 1.00 15.82 30 LYS C N 1
ATOM 1269 C CA . LYS C 1 32 ? 4.515 32.242 12.184 1.00 15.07 30 LYS C CA 1
ATOM 1270 C C . LYS C 1 32 ? 5.696 33.068 11.681 1.00 15.95 30 LYS C C 1
ATOM 1271 O O . LYS C 1 32 ? 5.652 33.627 10.575 1.00 23.53 30 LYS C O 1
ATOM 1277 N N . THR C 1 33 ? 6.751 33.177 12.486 1.00 16.69 31 THR C N 1
ATOM 1278 C CA . THR C 1 33 ? 7.948 33.903 12.063 1.00 14.23 31 THR C CA 1
ATOM 1279 C C . THR C 1 33 ? 8.568 33.282 10.815 1.00 20.92 31 THR C C 1
ATOM 1280 O O . THR C 1 33 ? 8.998 33.988 9.890 1.00 22.50 31 THR C O 1
ATOM 1303 N N . LYS C 1 35 ? 7.081 31.621 8.679 1.00 27.83 33 LYS C N 1
ATOM 1304 C CA . LYS C 1 35 ? 6.208 31.899 7.546 1.00 32.63 33 LYS C CA 1
ATOM 1305 C C . LYS C 1 35 ? 6.383 33.305 6.995 1.00 24.12 33 LYS C C 1
ATOM 1306 O O . LYS C 1 35 ? 6.296 33.502 5.782 1.00 24.20 33 LYS C O 1
ATOM 1312 N N . LYS C 1 36 ? 6.645 34.286 7.860 1.00 28.18 34 LYS C N 1
ATOM 1313 C CA . LYS C 1 36 ? 6.948 35.611 7.324 1.00 28.37 34 LYS C CA 1
ATOM 1314 C C . LYS C 1 36 ? 8.248 35.575 6.532 1.00 23.92 34 LYS C C 1
ATOM 1315 O O . LYS C 1 36 ? 8.334 36.122 5.425 1.00 31.11 34 LYS C O 1
ATOM 1321 N N . LYS C 1 37 ? 9.275 34.932 7.092 1.00 25.69 35 LYS C N 1
ATOM 1322 C CA . LYS C 1 37 ? 10.557 34.842 6.400 1.00 26.08 35 LYS C CA 1
ATOM 1323 C C . LYS C 1 37 ? 10.428 34.094 5.076 1.00 19.89 35 LYS C C 1
ATOM 1324 O O . LYS C 1 37 ? 11.092 34.443 4.094 1.00 25.78 35 LYS C O 1
ATOM 1330 N N . LEU C 1 38 ? 9.594 33.074 4.998 1.00 32.38 36 LEU C N 1
ATOM 1331 C CA . LEU C 1 38 ? 9.372 32.345 3.736 1.00 30.38 36 LEU C CA 1
ATOM 1332 C C . LEU C 1 38 ? 8.693 33.220 2.655 1.00 34.19 36 LEU C C 1
ATOM 1333 O O . LEU C 1 38 ? 9.158 33.265 1.545 1.00 31.90 36 LEU C O 1
ATOM 1338 N N . LYS C 1 39 ? 7.612 33.910 3.001 1.00 30.54 37 LYS C N 1
ATOM 1339 C CA . LYS C 1 39 ? 6.907 34.783 2.069 1.00 28.54 37 LYS C CA 1
ATOM 1340 C C . LYS C 1 39 ? 7.788 35.926 1.629 1.00 33.17 37 LYS C C 1
ATOM 1341 O O . LYS C 1 39 ? 7.686 36.380 0.516 1.00 31.76 37 LYS C O 1
ATOM 1347 N N . GLU C 1 40 ? 8.654 36.393 2.504 1.00 27.17 38 GLU C N 1
ATOM 1348 C CA . GLU C 1 40 ? 9.611 37.414 2.122 1.00 35.27 38 GLU C CA 1
ATOM 1349 C C . GLU C 1 40 ? 10.816 36.804 1.374 1.00 28.97 38 GLU C C 1
ATOM 1350 O O . GLU C 1 40 ? 11.686 37.524 0.946 1.00 30.37 38 GLU C O 1
ATOM 1356 N N . GLY C 1 41 ? 10.855 35.482 1.223 1.00 30.61 39 GLY C N 1
ATOM 1357 C CA . GLY C 1 41 ? 11.901 34.852 0.442 1.00 25.58 39 GLY C CA 1
ATOM 1358 C C . GLY C 1 41 ? 13.300 34.901 1.006 1.00 32.37 39 GLY C C 1
ATOM 1359 O O . GLY C 1 41 ? 14.256 34.689 0.259 1.00 30.64 39 GLY C O 1
ATOM 1360 N N . THR C 1 42 ? 13.4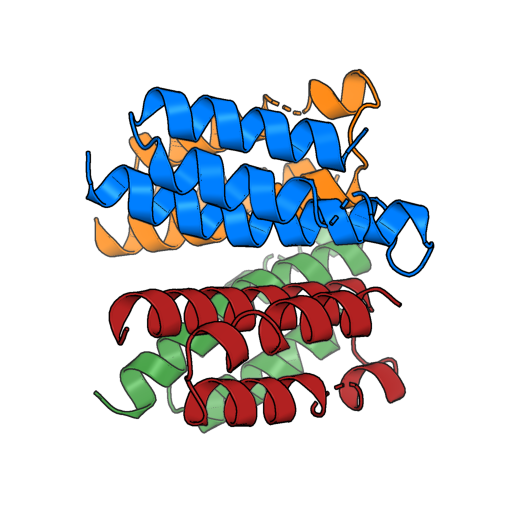62 35.157 2.300 1.00 26.75 40 THR C N 1
ATOM 1361 C CA . THR C 1 42 ? 14.793 35.173 2.890 1.00 31.31 40 THR C CA 1
ATOM 1362 C C . THR C 1 42 ? 15.193 33.824 3.470 1.00 23.39 40 THR C C 1
ATOM 1363 O O . THR C 1 42 ? 16.266 33.716 4.070 1.00 24.81 40 THR C O 1
ATOM 1367 N N . ILE C 1 43 ? 14.353 32.802 3.319 1.00 19.77 41 ILE C N 1
ATOM 1368 C CA . ILE C 1 43 ? 14.665 31.455 3.777 1.00 18.41 41 ILE C CA 1
ATOM 1369 C C . ILE C 1 43 ? 13.886 30.478 2.909 1.00 23.21 41 ILE C C 1
ATOM 1370 O O . ILE C 1 43 ? 12.813 30.800 2.395 1.00 24.88 41 ILE C O 1
ATOM 1375 N N . SER C 1 44 ? 14.444 29.286 2.731 1.00 19.40 42 SER C N 1
ATOM 1376 C CA . SER C 1 44 ? 13.783 28.243 1.964 1.00 20.62 42 SER C CA 1
ATOM 1377 C C . SER C 1 44 ? 12.895 27.398 2.871 1.00 19.83 42 SER C C 1
ATOM 1378 O O . SER C 1 44 ? 13.064 27.366 4.092 1.00 13.97 42 SER C O 1
ATOM 1381 N N . GLU C 1 45 ? 11.932 26.710 2.251 1.00 20.31 43 GLU C N 1
ATOM 1382 C CA . GLU C 1 45 ? 10.991 25.904 3.024 1.00 17.95 43 GLU C CA 1
ATOM 1383 C C . GLU C 1 45 ? 11.692 24.756 3.739 1.00 18.22 43 GLU C C 1
ATOM 1384 O O . GLU C 1 45 ? 11.366 24.443 4.890 1.00 16.21 43 GLU C O 1
ATOM 1390 N N . THR C 1 46 ? 12.658 24.115 3.077 1.00 19.87 44 THR C N 1
ATOM 1391 C CA . THR C 1 46 ? 13.363 22.995 3.695 1.00 23.75 44 THR C CA 1
ATOM 1392 C C . THR C 1 46 ? 14.152 23.437 4.925 1.00 18.15 44 THR C C 1
ATOM 1393 O O . THR C 1 46 ? 14.072 22.804 5.987 1.00 16.71 44 THR C O 1
ATOM 1397 N N . THR C 1 47 ? 14.921 24.524 4.802 1.00 15.78 45 THR C N 1
ATOM 1398 C CA . THR C 1 47 ? 15.703 25.010 5.936 1.00 16.55 45 THR C CA 1
ATOM 1399 C C . THR C 1 47 ? 14.794 25.468 7.070 1.00 15.87 45 THR C C 1
ATOM 1400 O O . THR C 1 47 ? 15.073 25.202 8.246 1.00 19.36 45 THR C O 1
ATOM 1404 N N . ALA C 1 48 ? 13.708 26.166 6.731 1.00 18.81 46 ALA C N 1
ATOM 1405 C CA . ALA C 1 48 ? 12.750 26.601 7.742 1.00 17.27 46 ALA C CA 1
ATOM 1406 C C . ALA C 1 48 ? 12.162 25.407 8.482 1.00 11.22 46 ALA C C 1
ATOM 1407 O O . ALA C 1 48 ? 12.040 25.423 9.712 1.00 11.76 46 ALA C O 1
ATOM 1409 N N . ALA C 1 49 ? 11.770 24.367 7.742 1.00 15.03 47 ALA C N 1
ATOM 1410 C CA . ALA C 1 49 ? 11.217 23.166 8.360 1.00 20.23 47 ALA C CA 1
ATOM 1411 C C . ALA C 1 49 ? 12.234 22.502 9.281 1.00 13.38 47 ALA C C 1
ATOM 1412 O O . ALA C 1 49 ? 11.902 22.092 10.399 1.00 13.35 47 ALA C O 1
ATOM 1414 N N . ASN C 1 50 ? 13.487 22.392 8.830 1.00 13.36 48 ASN C N 1
ATOM 1415 C CA . ASN C 1 50 ? 14.526 21.790 9.663 1.00 16.69 48 ASN C CA 1
ATOM 1416 C C . ASN C 1 50 ? 14.715 22.578 10.958 1.00 15.91 48 ASN C C 1
ATOM 1417 O O . ASN C 1 50 ? 14.783 22.003 12.053 1.00 20.53 48 ASN C O 1
ATOM 1422 N N . SER C 1 51 ? 14.805 23.905 10.845 1.00 6.46 49 SER C N 1
ATOM 1423 C CA . SER C 1 51 ? 15.041 24.737 12.020 1.00 12.02 49 SER C CA 1
ATOM 1424 C C . SER C 1 51 ? 13.859 24.675 12.985 1.00 10.18 49 SER C C 1
ATOM 1425 O O . SER C 1 51 ? 14.042 24.603 14.213 1.00 16.01 49 SER C O 1
ATOM 1428 N N . LEU C 1 52 ? 12.638 24.700 12.442 1.00 16.99 50 LEU C N 1
ATOM 1429 C CA . LEU C 1 52 ? 11.455 24.563 13.279 1.00 11.71 50 LEU C CA 1
ATOM 1430 C C . LEU C 1 52 ? 11.449 23.217 13.983 1.00 11.82 50 LEU C C 1
ATOM 1431 O O . LEU C 1 52 ? 11.046 23.125 15.144 1.00 18.51 50 LEU C O 1
ATOM 1436 N N . ALA C 1 53 ? 11.905 22.163 13.302 1.00 10.50 51 ALA C N 1
ATOM 1437 C CA . ALA C 1 53 ? 11.967 20.850 13.937 1.00 17.27 51 ALA C CA 1
ATOM 1438 C C . ALA C 1 53 ? 12.983 20.830 15.071 1.00 10.93 51 ALA C C 1
ATOM 1439 O O . ALA C 1 53 ? 12.755 20.188 16.100 1.00 16.90 51 ALA C O 1
ATOM 1441 N N . ILE C 1 54 ? 14.106 21.529 14.904 1.00 11.75 52 ILE C N 1
ATOM 1442 C CA . ILE C 1 54 ? 15.113 21.585 15.968 1.00 12.20 52 ILE C CA 1
ATOM 1443 C C . ILE C 1 54 ? 14.530 22.262 17.211 1.00 22.45 52 ILE C C 1
ATOM 1444 O O . ILE C 1 54 ? 14.582 21.728 18.338 1.00 14.55 52 ILE C O 1
ATOM 1449 N N . MET C 1 55 ? 13.921 23.435 17.013 1.00 14.40 53 MET C N 1
ATOM 1450 C CA . MET C 1 55 ? 13.311 24.135 18.142 1.00 16.13 53 MET C CA 1
ATOM 1451 C C . MET C 1 55 ? 12.180 23.316 18.752 1.00 13.30 53 MET C C 1
ATOM 1452 O O . MET C 1 55 ? 12.014 23.278 19.979 1.00 13.47 53 MET C O 1
ATOM 1457 N N . ALA C 1 56 ? 11.395 22.645 17.909 1.00 19.33 54 ALA C N 1
ATOM 1458 C CA . ALA C 1 56 ? 10.297 21.827 18.399 1.00 21.77 54 ALA C CA 1
ATOM 1459 C C . ALA C 1 56 ? 10.803 20.648 19.212 1.00 21.74 54 ALA C C 1
ATOM 1460 O O . ALA C 1 56 ? 10.146 20.233 20.168 1.00 19.36 54 ALA C O 1
ATOM 1462 N N . THR C 1 57 ? 11.958 20.091 18.848 1.00 19.37 55 THR C N 1
ATOM 1463 C CA . THR C 1 57 ? 12.537 19.019 19.649 1.00 21.74 55 THR C CA 1
ATOM 1464 C C . THR C 1 57 ? 12.893 19.521 21.042 1.00 24.38 55 THR C C 1
ATOM 1465 O O . THR C 1 57 ? 12.649 18.832 22.043 1.00 22.44 55 THR C O 1
ATOM 1469 N N . ARG C 1 58 ? 13.456 20.731 21.130 1.00 25.85 56 ARG C N 1
ATOM 1470 C CA . ARG C 1 58 ? 13.747 21.261 22.467 1.00 18.37 56 ARG C CA 1
ATOM 1471 C C . ARG C 1 58 ? 12.458 21.498 23.258 1.00 21.98 56 ARG C C 1
ATOM 1472 O O . ARG C 1 58 ? 12.369 21.157 24.453 1.00 27.37 56 ARG C O 1
ATOM 1480 N N . LEU C 1 59 ? 11.431 22.019 22.580 1.00 24.74 57 LEU C N 1
ATOM 1481 C CA . LEU C 1 59 ? 10.142 22.245 23.229 1.00 28.70 57 LEU C CA 1
ATOM 1482 C C . LEU C 1 59 ? 9.545 20.935 23.731 1.00 23.20 57 LEU C C 1
ATOM 1483 O O . LEU C 1 59 ? 8.935 20.888 24.806 1.00 27.64 57 LEU C O 1
ATOM 1488 N N . LEU C 1 60 ? 9.715 19.860 22.961 1.00 20.14 58 LEU C N 1
ATOM 1489 C CA . LEU C 1 60 ? 9.185 18.553 23.338 1.00 28.80 58 LEU C CA 1
ATOM 1490 C C . LEU C 1 60 ? 9.941 17.945 24.511 1.00 26.13 58 LEU C C 1
ATOM 1491 O O . LEU C 1 60 ? 9.331 17.342 25.406 1.00 36.64 58 LEU C O 1
ATOM 1496 N N . GLU C 1 61 ? 11.270 18.092 24.526 1.00 22.45 59 GLU C N 1
ATOM 1497 C CA . GLU C 1 61 ? 12.038 17.634 25.678 1.00 34.23 59 GLU C CA 1
ATOM 1498 C C . GLU C 1 61 ? 11.530 18.301 26.947 1.00 37.34 59 GLU C C 1
ATOM 1499 O O . GLU C 1 61 ? 11.292 17.636 27.964 1.00 44.09 59 GLU C O 1
ATOM 1501 N N . ARG C 1 62 ? 11.349 19.624 26.910 1.00 43.86 60 ARG C N 1
ATOM 1502 C CA . ARG C 1 62 ? 10.810 20.307 28.095 1.00 39.58 60 ARG C CA 1
ATOM 1503 C C . ARG C 1 62 ? 9.368 19.928 28.435 1.00 48.31 60 ARG C C 1
ATOM 1504 O O . ARG C 1 62 ? 8.990 19.859 29.620 1.00 47.40 60 ARG C O 1
ATOM 1512 N N . ALA C 1 63 ? 8.545 19.727 27.424 1.00 36.87 61 ALA C N 1
ATOM 1513 C CA . ALA C 1 63 ? 7.192 19.283 27.690 1.00 36.92 61 ALA C CA 1
ATOM 1514 C C . ALA C 1 63 ? 7.208 17.958 28.439 1.00 40.12 61 ALA C C 1
ATOM 1515 O O . ALA C 1 63 ? 6.463 17.768 29.411 1.00 36.73 61 ALA C O 1
ATOM 1517 N N . ARG C 1 64 ? 8.089 17.044 28.033 1.00 31.82 62 ARG C N 1
ATOM 1518 C CA . ARG C 1 64 ? 8.184 15.767 28.725 1.00 48.72 62 ARG C CA 1
ATOM 1519 C C . ARG C 1 64 ? 8.809 15.944 30.097 1.00 51.16 62 ARG C C 1
ATOM 1520 O O . ARG C 1 64 ? 8.569 15.131 30.997 1.00 58.05 62 ARG C O 1
ATOM 1528 N N . GLU C 1 65 ? 9.646 16.973 30.263 1.00 49.65 63 GLU C N 1
ATOM 1529 C CA . GLU C 1 65 ? 10.198 17.252 31.581 1.00 51.19 63 GLU C CA 1
ATOM 1530 C C . GLU C 1 65 ? 9.112 17.693 32.554 1.00 52.14 63 GLU C C 1
ATOM 1531 O O . GLU C 1 65 ? 9.232 17.436 33.757 1.00 62.11 63 GLU C O 1
ATOM 1537 N N . LYS C 1 66 ? 8.056 18.376 32.078 1.00 52.96 64 LYS C N 1
ATOM 1538 C CA . LYS C 1 66 ? 6.951 18.588 33.026 1.00 62.43 64 LYS C CA 1
ATOM 1539 C C . LYS C 1 66 ? 6.069 17.340 33.096 1.00 56.52 64 LYS C C 1
ATOM 1540 O O . LYS C 1 66 ? 5.437 17.089 34.129 1.00 61.72 64 LYS C O 1
ATOM 1546 N N . ALA C 1 67 ? 6.082 16.522 32.036 1.00 60.72 65 ALA C N 1
ATOM 1547 C CA . ALA C 1 67 ? 5.348 15.252 31.977 1.00 62.80 65 ALA C CA 1
ATOM 1548 C C . ALA C 1 67 ? 5.332 14.399 33.254 1.00 67.40 65 ALA C C 1
ATOM 1549 O O . ALA C 1 67 ? 4.299 13.821 33.616 1.00 72.92 65 ALA C O 1
ATOM 1550 N N . HIS C 1 68 ? 6.465 14.294 33.943 1.00 61.90 66 HIS C N 1
ATOM 1551 C CA . HIS C 1 68 ? 6.568 13.486 35.152 1.00 67.56 66 HIS C CA 1
ATOM 1552 C C . HIS C 1 68 ? 6.748 14.341 36.402 1.00 71.63 66 HIS C C 1
ATOM 1553 O O . HIS C 1 68 ? 5.917 14.287 37.313 1.00 68.74 66 HIS C O 1
ATOM 1560 N N . HIS C 1 69 ? 7.804 15.148 36.460 1.00 73.87 67 HIS C N 1
ATOM 1561 C CA . HIS C 1 69 ? 8.121 15.931 37.645 1.00 68.54 67 HIS C CA 1
ATOM 1562 C C . HIS C 1 69 ? 8.949 17.159 37.284 1.00 66.23 67 HIS C C 1
ATOM 1563 O O . HIS C 1 69 ? 8.447 18.096 36.665 1.00 62.85 67 HIS C O 1
ATOM 1565 N N . GLY D 1 2 ? 21.037 5.643 5.180 1.00 42.94 0 GLY D N 1
ATOM 1566 C CA . GLY D 1 2 ? 22.411 5.633 5.641 1.00 32.05 0 GLY D CA 1
ATOM 1567 C C . GLY D 1 2 ? 22.644 6.415 6.920 1.00 28.00 0 GLY D C 1
ATOM 1568 O O . GLY D 1 2 ? 23.105 5.868 7.923 1.00 26.74 0 GLY D O 1
ATOM 1569 N N . GLY D 1 3 ? 22.313 7.706 6.881 1.00 19.19 1 GLY D N 1
ATOM 1570 C CA . GLY D 1 3 ? 22.668 8.585 7.987 1.00 17.68 1 GLY D CA 1
ATOM 1571 C C . GLY D 1 3 ? 21.897 8.286 9.256 1.00 28.40 1 GLY D C 1
ATOM 1572 O O . GLY D 1 3 ? 22.472 8.220 10.349 1.00 23.27 1 GLY D O 1
ATOM 1573 N N . LEU D 1 4 ? 20.577 8.119 9.139 1.00 23.55 2 LEU D N 1
ATOM 1574 C CA . LEU D 1 4 ? 19.766 7.810 10.312 1.00 25.38 2 LEU D CA 1
ATOM 1575 C C . LEU D 1 4 ? 20.198 6.492 10.945 1.00 18.75 2 LEU D C 1
ATOM 1576 O O . LEU D 1 4 ? 20.337 6.399 12.172 1.00 17.29 2 LEU D O 1
ATOM 1581 N N . ASP D 1 5 ? 20.426 5.465 10.120 1.00 19.97 3 ASP D N 1
ATOM 1582 C CA . ASP D 1 5 ? 20.892 4.186 10.648 1.00 25.19 3 ASP D CA 1
ATOM 1583 C C . ASP D 1 5 ? 22.243 4.328 11.334 1.00 17.17 3 ASP D C 1
ATOM 1584 O O . ASP D 1 5 ? 22.491 3.689 12.359 1.00 14.21 3 ASP D O 1
ATOM 1589 N N . THR D 1 6 ? 23.133 5.155 10.783 1.00 17.76 4 THR D N 1
ATOM 1590 C CA . THR D 1 6 ? 24.452 5.327 11.387 1.00 17.46 4 THR D CA 1
ATOM 1591 C C . THR D 1 6 ? 24.353 6.018 12.743 1.00 13.31 4 THR D C 1
ATOM 1592 O O . THR D 1 6 ? 24.997 5.598 13.713 1.00 17.41 4 THR D O 1
ATOM 1596 N N . VAL D 1 7 ? 23.567 7.094 12.822 1.00 17.19 5 VAL D N 1
ATOM 1597 C CA . VAL D 1 7 ? 23.358 7.774 14.100 1.00 15.70 5 VAL D CA 1
ATOM 1598 C C . VAL D 1 7 ? 22.799 6.792 15.126 1.00 19.69 5 VAL D C 1
ATOM 1599 O O . VAL D 1 7 ? 23.288 6.695 16.263 1.00 20.63 5 VAL D O 1
ATOM 1603 N N . TYR D 1 8 ? 21.782 6.027 14.715 1.00 19.07 6 TYR D N 1
ATOM 1604 C CA . TYR D 1 8 ? 21.163 5.047 15.601 1.00 23.17 6 TYR D CA 1
ATOM 1605 C C . TYR D 1 8 ? 22.169 4.001 16.065 1.00 18.28 6 TYR D C 1
ATOM 1606 O O . TYR D 1 8 ? 22.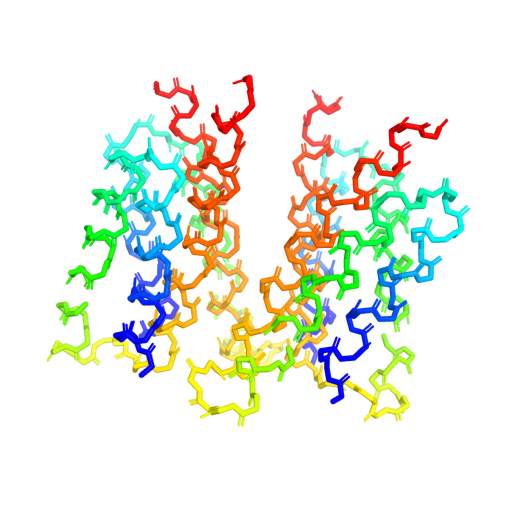200 3.640 17.245 1.00 17.29 6 TYR D O 1
ATOM 1615 N N . GLU D 1 9 ? 22.988 3.484 15.145 1.00 16.17 7 GLU D N 1
ATOM 1616 C CA . GLU D 1 9 ? 23.938 2.432 15.493 1.00 23.81 7 GLU D CA 1
ATOM 1617 C C . GLU D 1 9 ? 25.004 2.943 16.449 1.00 19.84 7 GLU D C 1
ATOM 1618 O O . GLU D 1 9 ? 25.366 2.249 17.407 1.00 14.46 7 GLU D O 1
ATOM 1624 N N . ILE D 1 10 ? 25.527 4.146 16.200 1.00 23.83 8 ILE D N 1
ATOM 1625 C CA . ILE D 1 10 ? 26.522 4.721 17.102 1.00 23.99 8 ILE D CA 1
ATOM 1626 C C . ILE D 1 10 ? 25.937 4.849 18.503 1.00 15.63 8 ILE D C 1
ATOM 1627 O O . ILE D 1 10 ? 26.532 4.402 19.499 1.00 21.01 8 ILE D O 1
ATOM 1632 N N . ALA D 1 11 ? 24.724 5.408 18.587 1.00 16.74 9 ALA D N 1
ATOM 1633 C CA . ALA D 1 11 ? 24.095 5.599 19.888 1.00 20.56 9 ALA D CA 1
ATOM 1634 C C . ALA D 1 11 ? 23.819 4.270 20.579 1.00 17.74 9 ALA D C 1
ATOM 1635 O O . ALA D 1 11 ? 24.041 4.137 21.788 1.00 18.54 9 ALA D O 1
ATOM 1637 N N . ALA D 1 12 ? 23.334 3.272 19.834 1.00 17.80 10 ALA D N 1
ATOM 1638 C CA . ALA D 1 12 ? 22.991 1.989 20.439 1.00 16.24 10 ALA D CA 1
ATOM 1639 C C . ALA D 1 12 ? 24.228 1.251 20.927 1.00 19.05 10 ALA D C 1
ATOM 1640 O O . ALA D 1 12 ? 24.215 0.660 22.013 1.00 18.84 10 ALA D O 1
ATOM 1642 N N . LYS D 1 13 ? 25.305 1.264 20.135 1.00 11.99 11 LYS D N 1
ATOM 1643 C CA . LYS D 1 13 ? 26.554 0.650 20.569 1.00 17.27 11 LYS D CA 1
ATOM 1644 C C . LYS D 1 13 ? 27.052 1.282 21.860 1.00 24.64 11 LYS D C 1
ATOM 1645 O O . LYS D 1 13 ? 27.432 0.584 22.809 1.00 20.58 11 LYS D O 1
ATOM 1651 N N . ARG D 1 14 ? 27.037 2.620 21.927 1.00 16.88 12 ARG D N 1
ATOM 1652 C CA A ARG D 1 14 ? 27.518 3.306 23.122 0.43 20.29 12 ARG D CA 1
ATOM 1653 C CA B ARG D 1 14 ? 27.539 3.270 23.128 0.57 19.76 12 ARG D CA 1
ATOM 1654 C C . ARG D 1 14 ? 26.627 3.026 24.326 1.00 18.85 12 ARG D C 1
ATOM 1655 O O . ARG D 1 14 ? 27.112 2.819 25.445 1.00 25.02 12 ARG D O 1
ATOM 1670 N N . LEU D 1 15 ? 25.305 3.022 24.113 1.00 20.03 13 LEU D N 1
ATOM 1671 C CA . LEU D 1 15 ? 24.381 2.763 25.213 1.00 24.71 13 LEU D CA 1
ATOM 1672 C C . LEU D 1 15 ? 24.526 1.338 25.733 1.00 26.76 13 LEU D C 1
ATOM 1673 O O . LEU D 1 15 ? 24.400 1.097 26.941 1.00 20.85 13 LEU D O 1
ATOM 1678 N N . ALA D 1 16 ? 24.775 0.379 24.839 1.00 18.49 14 ALA D N 1
ATOM 1679 C CA . ALA D 1 16 ? 25.025 -0.989 25.278 1.00 24.54 14 ALA D CA 1
ATOM 1680 C C . ALA D 1 16 ? 26.330 -1.085 26.057 1.00 24.98 14 ALA D C 1
ATOM 1681 O O . ALA D 1 16 ? 26.398 -1.775 27.080 1.00 29.58 14 ALA D O 1
ATOM 1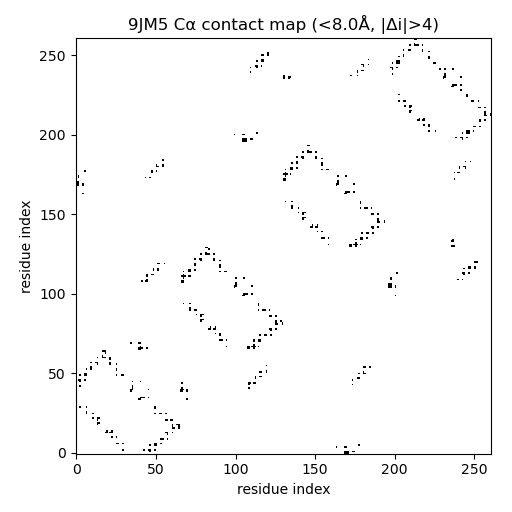683 N N . GLU D 1 17 ? 27.379 -0.406 25.580 1.00 21.85 15 GLU D N 1
ATOM 1684 C CA . GLU D 1 17 ? 28.637 -0.377 26.321 1.00 22.92 15 GLU D CA 1
ATOM 1685 C C . GLU D 1 17 ? 28.436 0.182 27.724 1.00 28.09 15 GLU D C 1
ATOM 1686 O O . GLU D 1 17 ? 29.038 -0.306 28.688 1.00 26.34 15 GLU D O 1
ATOM 1692 N N . LEU D 1 18 ? 27.595 1.208 27.860 1.00 31.79 16 LEU D N 1
ATOM 1693 C CA . LEU D 1 18 ? 27.350 1.787 29.174 1.00 25.37 16 LEU D CA 1
ATOM 1694 C C . LEU D 1 18 ? 26.365 0.972 30.001 1.00 24.50 16 LEU D C 1
ATOM 1695 O O . LEU D 1 18 ? 26.194 1.260 31.192 1.00 24.01 16 LEU D O 1
ATOM 1700 N N . GLY D 1 19 ? 25.718 -0.025 29.408 1.00 32.25 17 GLY D N 1
ATOM 1701 C CA . GLY D 1 19 ? 24.822 -0.887 30.156 1.00 25.55 17 GLY D CA 1
ATOM 1702 C C . GLY D 1 19 ? 23.499 -0.262 30.541 1.00 35.19 17 GLY D C 1
ATOM 1703 O O . GLY D 1 19 ? 23.013 -0.495 31.655 1.00 25.36 17 GLY D O 1
ATOM 1704 N N . ASP D 1 20 ? 22.897 0.517 29.650 1.00 31.06 18 ASP D N 1
ATOM 1705 C CA . ASP D 1 20 ? 21.647 1.222 29.934 1.00 27.15 18 ASP D CA 1
ATOM 1706 C C . ASP D 1 20 ? 20.557 0.616 29.049 1.00 37.53 18 ASP D C 1
ATOM 1707 O O . ASP D 1 20 ? 20.302 1.085 27.939 1.00 25.11 18 ASP D O 1
ATOM 1712 N N . GLU D 1 21 ? 19.915 -0.440 29.558 1.00 27.95 19 GLU D N 1
ATOM 1713 C CA . GLU D 1 21 ? 18.893 -1.142 28.787 1.00 35.96 19 GLU D CA 1
ATOM 1714 C C . GLU D 1 21 ? 17.691 -0.249 28.502 1.00 27.73 19 GLU D C 1
ATOM 1715 O O . GLU D 1 21 ? 17.130 -0.279 27.398 1.00 40.14 19 GLU D O 1
ATOM 1721 N N . GLU D 1 22 ? 17.278 0.553 29.487 1.00 24.13 20 GLU D N 1
ATOM 1722 C CA . GLU D 1 22 ? 16.099 1.394 29.311 1.00 36.78 20 GLU D CA 1
ATOM 1723 C C . GLU D 1 22 ? 16.345 2.466 28.254 1.00 31.74 20 GLU D C 1
ATOM 1724 O O . GLU D 1 22 ? 15.467 2.745 27.425 1.00 43.87 20 GLU D O 1
ATOM 1727 N N . SER D 1 23 ? 17.547 3.049 28.241 1.00 27.60 21 SER D N 1
ATOM 1728 C CA . SER D 1 23 ? 17.889 3.999 27.192 1.00 33.25 21 SER D CA 1
ATOM 1729 C C . SER D 1 23 ? 17.955 3.322 25.832 1.00 32.89 21 SER D C 1
ATOM 1730 O O . SER D 1 23 ? 17.569 3.927 24.828 1.00 40.26 21 SER D O 1
ATOM 1733 N N . LEU D 1 24 ? 18.439 2.077 25.776 1.00 29.56 22 LEU D N 1
ATOM 1734 C CA . LEU D 1 24 ? 18.465 1.353 24.509 1.00 23.35 22 LEU D CA 1
ATOM 1735 C C . LEU D 1 24 ? 17.055 1.137 23.969 1.00 20.34 22 LEU D C 1
ATOM 1736 O O . LEU D 1 24 ? 16.801 1.328 22.773 1.00 23.91 22 LEU D O 1
ATOM 1741 N N . ALA D 1 25 ? 16.117 0.760 24.842 1.00 21.25 23 ALA D N 1
ATOM 1742 C CA . ALA D 1 25 ? 14.742 0.554 24.392 1.00 25.32 23 ALA D CA 1
ATOM 1743 C C . ALA D 1 25 ? 14.101 1.864 23.943 1.00 16.52 23 ALA D C 1
ATOM 1744 O O . ALA D 1 25 ? 13.417 1.908 22.909 1.00 20.45 23 ALA D O 1
ATOM 1746 N N . GLU D 1 26 ? 14.307 2.939 24.710 1.00 17.74 24 GLU D N 1
ATOM 1747 C CA . GLU D 1 26 ? 13.804 4.250 24.307 1.00 24.40 24 GLU D CA 1
ATOM 1748 C C . GLU D 1 26 ? 14.359 4.653 22.944 1.00 21.08 24 GLU D C 1
ATOM 1749 O O . GLU D 1 26 ? 13.625 5.151 22.076 1.00 21.84 24 GLU D O 1
ATOM 1755 N N . LEU D 1 27 ? 15.670 4.477 22.757 1.00 13.54 25 LEU D N 1
ATOM 1756 C CA . LEU D 1 27 ? 16.311 4.798 21.489 1.00 17.48 25 LEU D CA 1
ATOM 1757 C C . LEU D 1 27 ? 15.705 3.999 20.345 1.00 17.91 25 LEU D C 1
ATOM 1758 O O . LEU D 1 27 ? 15.470 4.540 19.259 1.00 17.64 25 LEU D O 1
ATOM 1763 N N . GLU D 1 28 ? 15.454 2.705 20.567 1.00 12.05 26 GLU D N 1
ATOM 1764 C CA . GLU D 1 28 ? 14.854 1.886 19.517 1.00 19.94 26 GLU D CA 1
ATOM 1765 C C . GLU D 1 28 ? 13.467 2.399 19.155 1.00 17.04 26 GLU D C 1
ATOM 1766 O O . GLU D 1 28 ? 13.109 2.462 17.972 1.00 23.48 26 GLU D O 1
ATOM 1772 N N . GLU D 1 29 ? 12.670 2.762 20.163 1.00 18.67 27 GLU D N 1
ATOM 1773 C CA . GLU D 1 29 ? 11.333 3.291 19.901 1.00 20.85 27 GLU D CA 1
ATOM 1774 C C . GLU D 1 29 ? 11.393 4.555 19.051 1.00 23.20 27 GLU D C 1
ATOM 1775 O O . GLU D 1 29 ? 10.677 4.682 18.045 1.00 22.11 27 GLU D O 1
ATOM 1781 N N . TYR D 1 30 ? 12.245 5.504 19.446 1.00 23.50 28 TYR D N 1
ATOM 1782 C CA . TYR D 1 30 ? 12.353 6.753 18.698 1.00 22.00 28 TYR D CA 1
ATOM 1783 C C . TYR D 1 30 ? 12.848 6.507 17.279 1.00 24.15 28 TYR D C 1
ATOM 1784 O O . TYR D 1 30 ? 12.347 7.112 16.320 1.00 29.55 28 TYR D O 1
ATOM 1793 N N . TYR D 1 31 ? 13.833 5.618 17.127 1.00 22.54 29 TYR D N 1
ATOM 1794 C CA . TYR D 1 31 ? 14.353 5.30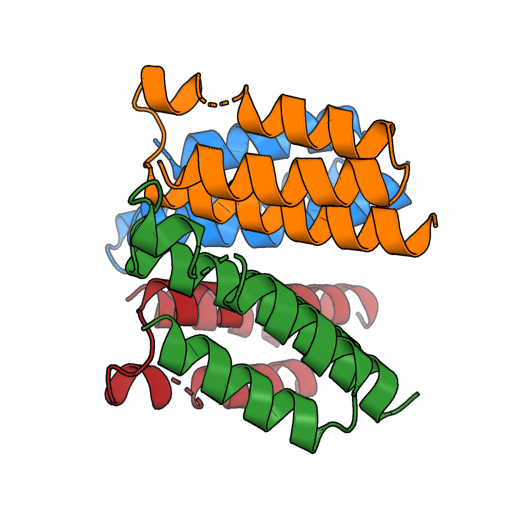1 15.804 1.00 25.36 29 TYR D CA 1
ATOM 1795 C C . TYR D 1 31 ? 13.274 4.699 14.912 1.00 25.77 29 TYR D C 1
ATOM 1796 O O . TYR D 1 31 ? 13.159 5.066 13.738 1.00 24.47 29 TYR D O 1
ATOM 1805 N N . LYS D 1 32 ? 12.484 3.760 15.443 1.00 22.17 30 LYS D N 1
ATOM 1806 C CA . LYS D 1 32 ? 11.415 3.158 14.648 1.00 21.59 30 LYS D CA 1
ATOM 1807 C C . LYS D 1 32 ? 10.377 4.198 14.235 1.00 26.95 30 LYS D C 1
ATOM 1808 O O . LYS D 1 32 ? 9.916 4.212 13.081 1.00 32.96 30 LYS D O 1
ATOM 1814 N N . THR D 1 33 ? 9.999 5.078 15.160 1.00 28.38 31 THR D N 1
ATOM 1815 C CA . THR D 1 33 ? 9.049 6.142 14.844 1.00 25.72 31 THR D CA 1
ATOM 1816 C C . THR D 1 33 ? 9.563 7.043 13.728 1.00 26.91 31 THR D C 1
ATOM 1817 O O . THR D 1 33 ? 8.816 7.426 12.820 1.00 35.88 31 THR D O 1
ATOM 1840 N N . LYS D 1 35 ? 11.793 6.267 11.515 1.00 27.62 33 LYS D N 1
ATOM 1841 C CA . LYS D 1 35 ? 11.887 5.496 10.283 1.00 38.49 33 LYS D CA 1
ATOM 1842 C C . LYS D 1 35 ? 10.528 5.447 9.578 1.00 30.64 33 LYS D C 1
ATOM 1843 O O . LYS D 1 35 ? 10.459 5.507 8.361 1.00 37.12 33 LYS D O 1
ATOM 1849 N N . LYS D 1 36 ? 9.442 5.353 10.352 1.00 35.27 34 LYS D N 1
ATOM 1850 C CA . LYS D 1 36 ? 8.099 5.425 9.760 1.00 37.83 34 LYS D CA 1
ATOM 1851 C C . LYS D 1 36 ? 7.780 6.829 9.229 1.00 38.24 34 LYS D C 1
ATOM 1852 O O . LYS D 1 36 ? 7.261 7.002 8.111 1.00 45.06 34 LYS D O 1
ATOM 1854 N N . LYS D 1 37 ? 8.050 7.854 10.029 1.00 37.92 35 LYS D N 1
ATOM 1855 C CA . LYS D 1 37 ? 7.785 9.197 9.534 1.00 24.58 35 LYS D CA 1
ATOM 1856 C C . LYS D 1 37 ? 8.590 9.447 8.264 1.00 42.34 35 LYS D C 1
ATOM 1857 O O . LYS D 1 37 ? 8.133 10.159 7.362 1.00 49.12 35 LYS D O 1
ATOM 1863 N N . LEU D 1 38 ? 9.789 8.872 8.168 1.00 42.26 36 LEU D N 1
ATOM 1864 C CA . LEU D 1 38 ? 10.636 9.050 6.986 1.00 37.22 36 LEU D CA 1
ATOM 1865 C C . LEU D 1 38 ? 10.114 8.215 5.828 1.00 47.21 36 LEU D C 1
ATOM 1866 O O . LEU D 1 38 ? 10.312 8.548 4.680 1.00 42.01 36 LEU D O 1
ATOM 1871 N N . LYS D 1 39 ? 9.407 7.151 6.142 1.00 48.73 37 LYS D N 1
ATOM 1872 C CA . LYS D 1 39 ? 8.801 6.358 5.111 1.00 46.53 37 LYS D CA 1
ATOM 1873 C C . LYS D 1 39 ? 7.787 7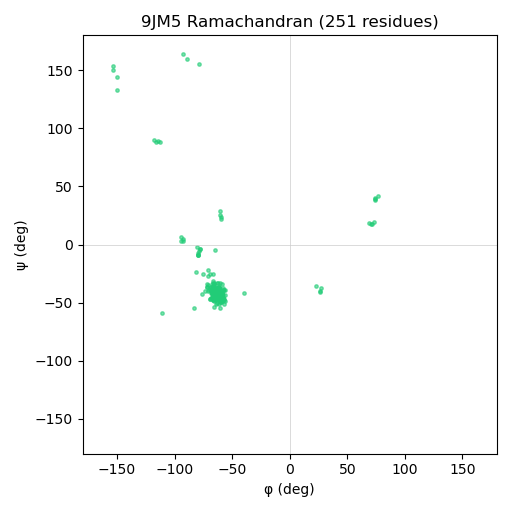.180 4.351 1.00 48.84 37 LYS D C 1
ATOM 1874 O O . LYS D 1 39 ? 7.817 7.181 3.135 1.00 58.02 37 LYS D O 1
ATOM 1880 N N . GLU D 1 40 ? 6.929 7.918 5.038 1.00 53.91 38 GLU D N 1
ATOM 1881 C CA . GLU D 1 40 ? 5.861 8.644 4.362 1.00 51.76 38 GLU D CA 1
ATOM 1882 C C . GLU D 1 40 ? 6.292 9.937 3.682 1.00 56.89 38 GLU D C 1
ATOM 1883 O O . GLU D 1 40 ? 5.463 10.558 3.009 1.00 65.84 38 GLU D O 1
ATOM 1889 N N . GLY D 1 41 ? 7.548 10.351 3.806 1.00 49.81 39 GLY D N 1
ATOM 1890 C CA . GLY D 1 41 ? 7.932 11.595 3.172 1.00 41.19 39 GLY D CA 1
ATOM 1891 C C . GLY D 1 41 ? 7.349 12.816 3.843 1.00 48.18 39 GLY D C 1
ATOM 1892 O O . GLY D 1 41 ? 7.311 13.893 3.242 1.00 39.36 39 GLY D O 1
ATOM 1893 N N . THR D 1 42 ? 6.885 12.669 5.080 1.00 40.96 40 THR D N 1
ATOM 1894 C CA . THR D 1 42 ? 6.355 13.762 5.877 1.00 48.47 40 THR D CA 1
ATOM 1895 C C . THR D 1 42 ? 7.431 14.389 6.745 1.00 35.73 40 THR D C 1
ATOM 1896 O O . THR D 1 42 ? 7.133 15.284 7.542 1.00 47.42 40 THR D O 1
ATOM 1900 N N . ILE D 1 43 ? 8.672 13.941 6.588 1.00 30.58 41 ILE D N 1
ATOM 1901 C CA . ILE D 1 43 ? 9.816 14.426 7.347 1.00 28.82 41 ILE D CA 1
ATOM 1902 C C . ILE D 1 43 ? 11.043 14.291 6.459 1.00 27.85 41 ILE D C 1
ATOM 1903 O O . ILE D 1 43 ? 11.250 13.254 5.824 1.00 21.45 41 ILE D O 1
ATOM 1908 N N . SER D 1 44 ? 11.847 15.348 6.389 1.00 20.40 42 SER D N 1
ATOM 1909 C CA A SER D 1 44 ? 13.086 15.266 5.637 0.30 22.58 42 SER D CA 1
ATOM 1910 C CA B SER D 1 44 ? 13.090 15.273 5.640 0.70 23.91 42 SER D CA 1
ATOM 1911 C C . SER D 1 44 ? 14.100 14.394 6.379 1.00 24.82 42 SER D C 1
ATOM 1912 O O . SER D 1 44 ? 14.030 14.212 7.596 1.00 29.68 42 SER D O 1
ATOM 1917 N N . GLU D 1 45 ? 15.045 13.845 5.616 1.00 26.83 43 GLU D N 1
ATOM 1918 C CA . GLU D 1 45 ? 16.092 13.035 6.233 1.00 22.58 43 GLU D CA 1
ATOM 1919 C C . GLU D 1 45 ? 16.855 13.841 7.276 1.00 27.92 43 GLU D C 1
ATOM 1920 O O . GLU D 1 45 ? 17.239 13.310 8.328 1.00 26.01 43 GLU D O 1
ATOM 1926 N N . THR D 1 46 ? 17.073 15.130 7.002 1.00 18.67 44 THR D N 1
ATOM 1927 C CA . THR D 1 46 ? 17.768 15.997 7.946 1.00 19.26 44 THR D CA 1
ATOM 1928 C C . THR D 1 46 ? 17.015 16.093 9.267 1.00 14.78 44 THR D C 1
ATOM 1929 O O . THR D 1 46 ? 17.623 16.020 10.339 1.00 16.50 44 THR D O 1
ATOM 1933 N N . THR D 1 47 ? 15.692 16.268 9.211 1.00 16.38 45 THR D N 1
ATOM 1934 C CA . THR D 1 47 ? 14.909 16.373 10.439 1.00 17.70 45 THR D CA 1
ATOM 1935 C C . THR D 1 47 ? 14.981 15.082 11.249 1.00 13.28 45 THR D C 1
ATOM 1936 O O . THR D 1 47 ? 15.147 15.117 12.478 1.00 16.27 45 THR D O 1
ATOM 1940 N N . ALA D 1 48 ? 14.866 13.930 10.577 1.00 13.35 46 ALA D N 1
ATOM 1941 C CA . ALA D 1 48 ? 14.950 12.650 11.272 1.00 21.39 46 ALA D CA 1
ATOM 1942 C C . ALA D 1 48 ? 16.303 12.488 11.953 1.00 12.83 46 ALA D C 1
ATOM 1943 O O . ALA D 1 48 ? 16.381 12.140 13.141 1.00 18.01 46 ALA D O 1
ATOM 1945 N N . ALA D 1 49 ? 17.386 12.753 11.215 1.00 14.90 47 ALA D N 1
ATOM 1946 C CA . ALA D 1 49 ? 18.719 12.626 11.794 1.00 23.53 47 ALA D CA 1
ATOM 1947 C C . ALA D 1 49 ? 18.916 13.590 12.958 1.00 22.33 47 ALA D C 1
ATOM 1948 O O . ALA D 1 49 ? 19.452 13.206 14.003 1.00 13.35 47 ALA D O 1
ATOM 1950 N N . ASN D 1 50 ? 18.471 14.842 12.805 1.00 13.08 48 ASN D N 1
ATOM 1951 C CA . ASN D 1 50 ? 18.622 15.826 13.873 1.00 15.23 48 ASN D CA 1
ATOM 1952 C C . ASN D 1 50 ? 17.906 15.385 15.141 1.00 19.07 48 ASN D C 1
ATOM 1953 O O . ASN D 1 50 ? 18.488 15.395 16.231 1.00 11.29 48 ASN D O 1
ATOM 1958 N N . SER D 1 51 ? 16.639 14.987 15.017 1.00 15.18 49 SER D N 1
ATOM 1959 C CA . SER D 1 51 ? 15.862 14.644 16.204 1.00 16.70 49 SER D CA 1
ATOM 1960 C C . SER D 1 51 ? 16.400 13.387 16.882 1.00 16.83 49 SER D C 1
ATOM 1961 O O . SER D 1 51 ? 16.525 13.336 18.123 1.00 16.54 49 SER D O 1
ATOM 1964 N N . LEU D 1 52 ? 16.745 12.368 16.082 1.00 13.81 50 LEU D N 1
ATOM 1965 C CA . LEU D 1 52 ? 17.319 11.159 16.654 1.00 19.41 50 LEU D CA 1
ATOM 1966 C C . LEU D 1 52 ? 18.638 11.457 17.347 1.00 12.12 50 LEU D C 1
ATOM 1967 O O . LEU D 1 52 ? 18.898 10.944 18.439 1.00 15.51 50 LEU D O 1
ATOM 1972 N N . ALA D 1 53 ? 19.464 12.322 16.752 1.00 16.20 51 ALA D N 1
ATOM 1973 C CA . ALA D 1 53 ? 20.735 12.665 17.373 1.00 15.05 51 ALA D CA 1
ATOM 1974 C C . ALA D 1 53 ? 20.534 13.445 18.667 1.00 14.66 51 ALA D C 1
ATOM 1975 O O . ALA D 1 53 ? 21.272 13.240 19.630 1.00 14.00 51 ALA D O 1
ATOM 1977 N N . ILE D 1 54 ? 19.536 14.326 18.720 1.00 15.76 52 ILE D N 1
ATOM 1978 C CA . ILE D 1 54 ? 19.334 15.115 19.941 1.00 14.69 52 ILE D CA 1
ATOM 1979 C C . ILE D 1 54 ? 18.915 14.224 21.112 1.00 11.24 52 ILE D C 1
ATOM 1980 O O . ILE D 1 54 ? 19.525 14.270 22.198 1.00 16.77 52 ILE D O 1
ATOM 1985 N N . MET D 1 55 ? 17.861 13.423 20.944 1.00 21.67 53 MET D N 1
ATOM 1986 C CA . MET D 1 55 ? 17.535 12.557 22.081 1.00 25.21 53 MET D CA 1
ATOM 1987 C C . MET D 1 55 ? 18.590 11.494 22.335 1.00 20.68 53 MET D C 1
ATOM 1988 O O . MET D 1 55 ? 18.795 11.112 23.492 1.00 28.82 53 MET D O 1
ATOM 1993 N N . ALA D 1 56 ? 19.244 10.968 21.298 1.00 20.30 54 ALA D N 1
ATOM 1994 C CA . ALA D 1 56 ? 20.311 10.019 21.573 1.00 22.00 54 ALA D CA 1
ATOM 1995 C C . ALA D 1 56 ? 21.416 10.690 22.375 1.00 25.48 54 ALA D C 1
ATOM 1996 O O . ALA D 1 56 ? 22.029 10.060 23.237 1.00 20.77 54 ALA D O 1
ATOM 1998 N N . THR D 1 57 ? 21.642 11.982 22.136 1.00 26.19 55 THR D N 1
ATOM 1999 C CA . THR D 1 57 ? 22.637 12.727 22.896 1.00 17.70 55 THR D CA 1
ATOM 2000 C C . THR D 1 57 ? 22.263 12.822 24.368 1.00 20.14 55 THR D C 1
ATOM 2001 O O . THR D 1 57 ? 23.096 12.559 25.249 1.00 20.82 55 THR D O 1
ATOM 2005 N N . ARG D 1 58 ? 21.010 13.180 24.671 1.00 20.18 56 ARG D N 1
ATOM 2006 C CA . ARG D 1 58 ? 20.687 13.254 26.097 1.00 23.52 56 ARG D CA 1
ATOM 2007 C C . ARG D 1 58 ? 20.626 11.864 26.728 1.00 28.73 56 ARG D C 1
ATOM 2008 O O . ARG D 1 58 ? 20.981 11.709 27.902 1.00 33.22 56 ARG D O 1
ATOM 2016 N N . LEU D 1 59 ? 20.162 10.851 25.989 1.00 23.62 57 LEU D N 1
ATOM 2017 C CA . LEU D 1 59 ? 20.172 9.489 26.518 1.00 27.48 57 LEU D CA 1
ATOM 2018 C C . LEU D 1 59 ? 21.596 9.038 26.825 1.00 26.46 57 LEU D C 1
ATOM 2019 O O . LEU D 1 59 ? 21.841 8.357 27.828 1.00 27.84 57 LEU D O 1
ATOM 2024 N N . LEU D 1 60 ? 22.552 9.416 25.975 1.00 26.30 58 LEU D N 1
ATOM 2025 C CA . LEU D 1 60 ? 23.948 9.065 26.213 1.00 21.38 58 LEU D CA 1
ATOM 2026 C C . LEU D 1 60 ? 24.499 9.809 27.423 1.00 35.28 58 LEU D C 1
ATOM 2027 O O . LEU D 1 60 ? 25.288 9.252 28.199 1.00 31.52 58 LEU D O 1
ATOM 2032 N N . GLU D 1 61 ? 24.107 11.074 27.592 1.00 35.02 59 GLU D N 1
ATOM 2033 C CA . GLU D 1 61 ? 24.466 11.798 28.808 1.00 41.65 59 GLU D CA 1
ATOM 2034 C C . GLU D 1 61 ? 23.936 11.080 30.042 1.00 41.25 59 GLU D C 1
ATOM 2035 O O . GLU D 1 61 ? 24.642 10.941 31.047 1.00 45.26 59 GLU D O 1
ATOM 2041 N N . ARG D 1 62 ? 22.681 10.628 29.987 1.00 35.61 60 ARG D N 1
ATOM 2042 C CA . ARG D 1 62 ? 22.111 9.883 31.106 1.00 47.63 60 ARG D CA 1
ATOM 2043 C C . ARG D 1 62 ? 22.897 8.601 31.360 1.00 51.08 60 ARG D C 1
ATOM 2044 O O . ARG D 1 62 ? 23.127 8.221 32.515 1.00 52.49 60 ARG D O 1
ATOM 2047 N N . ALA D 1 63 ? 23.305 7.915 30.291 1.00 44.78 61 ALA D N 1
ATOM 2048 C CA . ALA D 1 63 ? 24.097 6.699 30.445 1.00 48.36 61 ALA D CA 1
ATOM 2049 C C . ALA D 1 63 ? 25.425 6.981 31.141 1.00 57.06 61 ALA D C 1
ATOM 2050 O O . ALA D 1 63 ? 25.854 6.211 32.007 1.00 49.44 61 ALA D O 1
ATOM 2051 N N . ARG D 1 64 ? 26.107 8.083 30.816 1.00 53.74 62 ARG D N 1
ATOM 2052 C CA . ARG D 1 64 ? 27.413 8.318 31.440 1.00 53.91 62 ARG D CA 1
ATOM 2053 C C . ARG D 1 64 ? 27.323 8.683 32.928 1.00 57.26 62 ARG D C 1
ATOM 2054 O O . ARG D 1 64 ? 28.152 8.264 33.716 1.00 55.66 62 ARG D O 1
ATOM 2062 N N . GLU D 1 65 ? 26.171 9.176 33.328 1.00 59.31 63 GLU D N 1
ATOM 2063 C CA . GLU D 1 65 ? 25.956 9.524 34.711 1.00 63.22 63 GLU D CA 1
ATOM 2064 C C . GLU D 1 65 ? 25.574 8.326 35.534 1.00 66.32 63 GLU D C 1
ATOM 2065 O O . GLU D 1 65 ? 26.215 8.032 36.528 1.00 78.32 63 GLU D O 1
ATOM 2068 N N . LYS D 1 66 ? 24.541 7.620 35.125 1.00 64.82 64 LYS D N 1
ATOM 2069 C CA . LYS D 1 66 ? 24.058 6.478 35.873 1.00 67.24 64 LYS D CA 1
ATOM 2070 C C . LYS D 1 66 ? 25.076 5.365 35.909 1.00 72.98 64 LYS D C 1
ATOM 2071 O O . LYS D 1 66 ? 24.872 4.339 36.550 1.00 81.60 64 LYS D O 1
ATOM 2077 N N . ALA D 1 67 ? 26.168 5.546 35.205 1.00 72.26 65 ALA D N 1
ATOM 2078 C CA . ALA D 1 67 ? 27.197 4.561 35.258 1.00 70.64 65 ALA D CA 1
ATOM 2079 C C . ALA D 1 67 ? 28.314 5.092 36.145 1.00 80.39 65 ALA D C 1
ATOM 2080 O O . ALA D 1 67 ? 28.576 4.550 37.209 1.00 78.13 65 ALA D O 1
#

Sequence (261 aa):
GGLDTVYEIAAKRLAELGDEESLAELEEYYKTKKKLKEGTISETTAANSLAIMATRLLERAREKAGGLDTVYEIAAKRLAELGDEESLAELEEYYKTKKKLKEGTISETTAANSLAIMATRLLERAREKAGLDTVYEIAAKRLAELGDEESLAELEEYYKTKKKLKEGTISETTAANSLAIMATRLLERAREKAHHGGLDTVYEIAAKRRLAELGDEESLAELEEYYKTKKKLKEGTISSETTAANSLAIMATRLLERAREKA

Radius of gyration: 17.41 Å; Cα contacts (8 Å, |Δi|>4): 319; chains: 4; bounding box: 41×42×37 Å

B-factor: mean 27.11, std 13.12, range [5.03, 81.6]